Protein AF-A0A2L2WS70-F1 (afdb_monomer_lite)

pLDDT: mean 71.35, std 18.64, range [36.25, 96.12]

Structure (mmCIF, N/CA/C/O backbone):
data_AF-A0A2L2WS70-F1
#
_entry.id   AF-A0A2L2WS70-F1
#
loop_
_atom_site.group_PDB
_atom_site.id
_atom_site.type_symbol
_atom_site.label_atom_id
_atom_site.label_alt_id
_atom_site.label_comp_id
_atom_site.label_asym_id
_atom_site.label_entity_id
_atom_site.label_seq_id
_atom_site.pdbx_PDB_ins_code
_atom_site.Cartn_x
_atom_site.Cartn_y
_atom_site.Cartn_z
_atom_site.occupancy
_atom_site.B_iso_or_equiv
_atom_site.auth_seq_id
_atom_site.auth_comp_id
_atom_site.auth_asym_id
_atom_site.auth_atom_id
_atom_site.pdbx_PDB_model_num
ATOM 1 N N . MET A 1 1 ? -21.385 -1.164 3.401 1.00 51.28 1 MET A N 1
ATOM 2 C CA . MET A 1 1 ? -20.005 -1.013 3.893 1.00 51.28 1 MET A CA 1
ATOM 3 C C . MET A 1 1 ? -19.260 -0.166 2.878 1.00 51.28 1 MET A C 1
ATOM 5 O O . MET A 1 1 ? -18.471 -0.688 2.092 1.00 51.28 1 MET A O 1
ATOM 9 N N . ASP A 1 2 ? -19.573 1.128 2.851 1.00 60.44 2 ASP A N 1
ATOM 10 C CA . ASP A 1 2 ? -18.943 2.086 1.941 1.00 60.44 2 ASP A CA 1
ATOM 11 C C . ASP A 1 2 ? -17.721 2.707 2.625 1.00 60.44 2 ASP A C 1
ATOM 13 O O . ASP A 1 2 ? -17.787 3.770 3.245 1.00 60.44 2 ASP A O 1
ATOM 17 N N . TYR A 1 3 ? -16.587 2.007 2.527 1.00 66.00 3 TYR A N 1
ATOM 18 C CA . TYR A 1 3 ? -15.310 2.491 3.043 1.00 66.00 3 TYR A CA 1
ATOM 19 C C . TYR A 1 3 ? -14.659 3.464 2.059 1.00 66.00 3 TYR A C 1
ATOM 21 O O . TYR A 1 3 ? -14.323 3.098 0.932 1.00 66.00 3 TYR A O 1
ATOM 29 N N . SER A 1 4 ? -14.437 4.702 2.497 1.00 71.75 4 SER A N 1
ATOM 30 C CA . SER A 1 4 ? -13.791 5.755 1.705 1.00 71.75 4 SER A CA 1
ATOM 31 C C . SER A 1 4 ? -12.485 6.208 2.350 1.00 71.75 4 SER A C 1
ATOM 33 O O . SER A 1 4 ? -12.390 6.317 3.564 1.00 71.75 4 SER A O 1
ATOM 35 N N . TYR A 1 5 ? -11.451 6.491 1.559 1.00 78.06 5 TYR A N 1
ATOM 36 C CA . TYR A 1 5 ? -10.174 6.977 2.093 1.00 78.06 5 TYR A CA 1
ATOM 37 C C . TYR A 1 5 ? -10.250 8.470 2.450 1.00 78.06 5 TYR A C 1
ATOM 39 O O . TYR A 1 5 ? -10.722 9.275 1.646 1.00 78.06 5 TYR A O 1
ATOM 47 N N . ASN A 1 6 ? -9.736 8.850 3.623 1.00 81.81 6 ASN A N 1
ATOM 48 C CA . ASN A 1 6 ? -9.633 10.244 4.048 1.00 81.81 6 ASN A CA 1
ATOM 49 C C . ASN A 1 6 ? -8.301 10.865 3.584 1.00 81.81 6 ASN A C 1
ATOM 51 O O . ASN A 1 6 ? -7.236 10.641 4.163 1.00 81.81 6 ASN A O 1
ATOM 55 N N . TYR A 1 7 ? -8.368 11.712 2.559 1.00 80.12 7 TYR A N 1
ATOM 56 C CA . TYR A 1 7 ? -7.233 12.469 2.026 1.00 80.12 7 TYR A CA 1
ATOM 57 C C . TYR A 1 7 ? -6.793 13.632 2.929 1.00 80.12 7 TYR A C 1
ATOM 59 O O . TYR A 1 7 ? -5.653 14.084 2.819 1.00 80.12 7 TYR A O 1
ATOM 67 N N . GLY A 1 8 ? -7.665 14.106 3.823 1.00 78.75 8 GLY A N 1
ATOM 68 C CA . GLY A 1 8 ? -7.405 15.215 4.745 1.00 78.75 8 GLY A CA 1
ATOM 69 C C . GLY A 1 8 ? -6.712 14.803 6.046 1.00 78.75 8 GLY A C 1
ATOM 70 O O . GLY A 1 8 ? -6.093 15.648 6.695 1.00 78.75 8 GLY A O 1
ATOM 71 N N . PHE A 1 9 ? -6.733 13.510 6.389 1.00 83.00 9 PHE A N 1
ATOM 72 C CA . PHE A 1 9 ? -6.298 12.995 7.691 1.00 83.00 9 PHE A CA 1
ATOM 73 C C . PHE A 1 9 ? -4.903 13.476 8.116 1.00 83.00 9 PHE A C 1
ATOM 75 O O . PHE A 1 9 ? -4.723 13.985 9.218 1.00 83.00 9 PHE A O 1
ATOM 82 N N . LEU A 1 10 ? -3.899 13.374 7.236 1.00 84.19 10 LEU A N 1
ATOM 83 C CA . LEU A 1 10 ? -2.534 13.794 7.580 1.00 84.19 10 LEU A CA 1
ATOM 84 C C . LEU A 1 10 ? -2.429 15.294 7.875 1.00 84.19 10 LEU A C 1
ATOM 86 O O . LEU A 1 10 ? -1.605 15.697 8.695 1.00 84.19 10 LEU A O 1
ATOM 90 N N . ARG A 1 11 ? -3.233 16.122 7.200 1.00 84.38 11 ARG A N 1
ATOM 91 C CA . ARG A 1 11 ? -3.245 17.572 7.410 1.00 84.38 11 ARG A CA 1
ATOM 92 C C . ARG A 1 11 ? -3.895 17.906 8.750 1.00 84.38 11 ARG A C 1
ATOM 94 O O . ARG A 1 11 ? -3.288 18.613 9.547 1.00 84.38 11 ARG A O 1
ATOM 101 N N . GLU A 1 12 ? -5.061 17.328 9.020 1.00 83.00 12 GLU A N 1
ATOM 102 C CA . GLU A 1 12 ? -5.784 17.474 10.290 1.00 83.00 12 GLU A CA 1
ATOM 103 C C . GLU A 1 12 ? -4.937 16.985 11.478 1.00 83.00 12 GLU A C 1
ATOM 105 O O . GLU A 1 12 ? -4.842 17.639 12.522 1.00 83.00 12 GLU A O 1
ATOM 110 N N . PHE A 1 13 ? -4.240 15.859 11.308 1.00 83.69 13 PHE A N 1
ATOM 111 C CA . PHE A 1 13 ? -3.338 15.320 12.319 1.00 83.69 13 PHE A CA 1
ATOM 112 C C . PHE A 1 13 ? -2.139 16.245 12.580 1.00 83.69 13 PHE A C 1
ATOM 114 O O . PHE A 1 13 ? -1.773 16.490 13.731 1.00 83.69 13 PHE A O 1
ATOM 121 N N . MET A 1 14 ? -1.546 16.803 11.519 1.00 86.06 14 MET A N 1
ATOM 122 C CA . MET A 1 14 ? -0.441 17.758 11.626 1.00 86.06 14 MET A CA 1
ATOM 123 C C . MET A 1 14 ? -0.859 19.039 12.357 1.00 86.06 14 MET A C 1
ATOM 125 O O . MET A 1 14 ? -0.116 19.527 13.209 1.00 86.06 14 MET A O 1
ATOM 129 N N . GLU A 1 15 ? -2.038 19.576 12.037 1.00 83.06 15 GLU A N 1
ATOM 130 C CA . GLU A 1 15 ? -2.569 20.807 12.630 1.00 83.06 15 GLU A CA 1
ATOM 131 C C . GLU A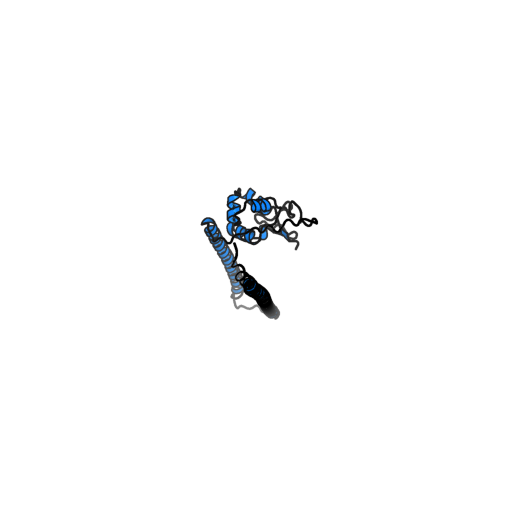 1 15 ? -2.945 20.618 14.105 1.00 83.06 15 GLU A C 1
ATOM 133 O O . GLU A 1 15 ? -2.570 21.439 14.945 1.00 83.06 15 GLU A O 1
ATOM 138 N N . SER A 1 16 ? -3.605 19.506 14.443 1.00 83.56 16 SER A N 1
ATOM 139 C CA . SER A 1 16 ? -3.996 19.188 15.825 1.00 83.56 16 SER A CA 1
ATOM 140 C C . SER A 1 16 ? -2.797 18.987 16.757 1.00 83.56 16 SER A C 1
ATOM 142 O O . SER A 1 16 ? -2.805 19.483 17.884 1.00 83.56 16 SER A O 1
ATOM 144 N N . HIS A 1 17 ? -1.737 18.328 16.280 1.00 81.56 17 HIS A N 1
ATOM 145 C CA . HIS A 1 17 ? -0.539 18.030 17.075 1.00 81.56 17 HIS A CA 1
ATOM 146 C C . HIS A 1 17 ? 0.593 19.056 16.888 1.00 81.56 17 HIS A C 1
ATOM 148 O O . HIS A 1 17 ? 1.666 18.894 17.469 1.00 81.56 17 HIS A O 1
ATOM 154 N N . LYS A 1 18 ? 0.366 20.123 16.103 1.00 84.44 18 LYS A N 1
ATOM 155 C CA . LYS A 1 18 ? 1.345 21.184 15.783 1.00 84.44 18 LYS A CA 1
ATOM 156 C C . LYS A 1 18 ? 2.691 20.636 15.283 1.00 84.44 18 LYS A C 1
ATOM 158 O O . LYS A 1 18 ? 3.752 21.165 15.618 1.00 84.44 18 LYS A O 1
ATOM 163 N N . LEU A 1 19 ? 2.643 19.567 14.490 1.00 84.94 19 LEU A N 1
ATOM 164 C CA . LEU A 1 19 ? 3.829 18.871 13.990 1.00 84.94 19 LEU A CA 1
ATOM 165 C C . LEU A 1 19 ? 4.484 19.637 12.842 1.00 84.94 19 LEU A C 1
ATOM 167 O O . LEU A 1 19 ? 3.808 20.270 12.026 1.00 84.94 19 LEU A O 1
ATOM 171 N N . GLN A 1 20 ? 5.810 19.545 12.733 1.00 86.62 20 GLN A N 1
ATOM 172 C CA . GLN A 1 20 ? 6.510 20.075 11.570 1.00 86.62 20 GLN A CA 1
ATOM 173 C C . GLN A 1 20 ? 6.518 19.050 10.434 1.00 86.62 20 GLN A C 1
ATOM 175 O O . GLN A 1 20 ? 6.528 17.837 10.645 1.00 86.62 20 GLN A O 1
ATOM 180 N N . LYS A 1 21 ? 6.617 19.533 9.189 1.00 85.44 21 LYS A N 1
ATOM 181 C CA . LYS A 1 21 ? 6.744 18.663 8.004 1.00 85.44 21 LYS A CA 1
ATOM 182 C C . LYS A 1 21 ? 7.928 17.691 8.105 1.00 85.44 21 LYS A C 1
ATOM 184 O O . LYS A 1 21 ? 7.866 16.598 7.553 1.00 85.44 21 LYS A O 1
ATOM 189 N N . ARG A 1 22 ? 8.995 18.079 8.812 1.00 83.19 22 ARG A N 1
ATOM 190 C CA . ARG A 1 22 ? 10.167 17.232 9.071 1.00 83.19 22 ARG A CA 1
ATOM 191 C C . ARG A 1 22 ? 9.815 16.001 9.913 1.00 83.19 22 ARG A C 1
ATOM 193 O O . ARG A 1 22 ? 10.268 14.912 9.577 1.00 83.19 22 ARG A O 1
ATOM 200 N N . ASP A 1 23 ? 9.000 16.172 10.949 1.00 84.00 23 ASP A N 1
ATOM 201 C CA . ASP A 1 23 ? 8.605 15.086 11.854 1.00 84.00 23 ASP A CA 1
ATOM 202 C C . ASP A 1 23 ? 7.716 14.076 11.115 1.00 84.00 23 ASP A C 1
ATOM 204 O O . ASP A 1 23 ? 7.887 12.866 11.235 1.00 84.00 23 ASP A O 1
ATOM 208 N N . LEU A 1 24 ? 6.843 14.579 10.237 1.00 84.75 24 LEU A N 1
ATOM 209 C CA . LEU A 1 24 ? 6.040 13.756 9.333 1.00 84.75 24 LEU A CA 1
ATOM 210 C C . LEU A 1 24 ? 6.884 12.962 8.332 1.00 84.75 24 LEU A C 1
ATOM 212 O O . LEU A 1 24 ? 6.584 11.795 8.092 1.00 84.75 24 LEU A O 1
ATOM 216 N N . LEU A 1 25 ? 7.936 13.550 7.752 1.00 85.25 25 LEU A N 1
ATOM 217 C CA . LEU A 1 25 ? 8.852 12.807 6.875 1.00 85.25 25 LEU A CA 1
ATOM 218 C C . LEU A 1 25 ? 9.527 11.653 7.613 1.00 85.25 25 LEU A C 1
ATOM 220 O O . LEU A 1 25 ? 9.662 10.565 7.050 1.00 85.25 25 LEU A O 1
ATOM 224 N N . GLU A 1 26 ? 9.925 11.889 8.864 1.00 83.94 26 GLU A N 1
ATOM 225 C CA . GLU A 1 26 ? 10.515 10.862 9.715 1.00 83.94 26 GLU A CA 1
ATOM 226 C C . GLU A 1 26 ? 9.504 9.745 10.011 1.00 83.94 26 GLU A C 1
ATOM 228 O O . GLU A 1 26 ? 9.802 8.576 9.759 1.00 83.94 26 GLU A O 1
ATOM 233 N N . ALA A 1 27 ? 8.289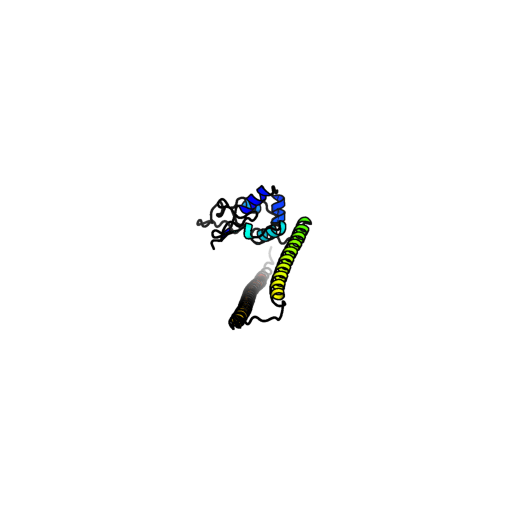 10.097 10.439 1.00 83.00 27 ALA A N 1
ATOM 234 C CA . ALA A 1 27 ? 7.234 9.139 10.769 1.00 83.00 27 ALA A CA 1
ATOM 235 C C . ALA A 1 27 ? 6.759 8.315 9.556 1.00 83.00 27 ALA A C 1
ATOM 237 O O . ALA A 1 27 ? 6.577 7.102 9.650 1.00 83.00 27 ALA A O 1
ATOM 238 N N . LEU A 1 28 ? 6.606 8.951 8.389 1.00 83.31 28 LEU A N 1
ATOM 239 C CA . LEU A 1 28 ? 6.205 8.298 7.134 1.00 83.31 28 LEU A CA 1
ATOM 240 C C . LEU A 1 28 ? 7.369 7.546 6.464 1.00 83.31 28 LEU A C 1
ATOM 242 O O . LEU A 1 28 ? 7.165 6.789 5.511 1.00 83.31 28 LEU A O 1
ATOM 246 N N . GLY A 1 29 ? 8.605 7.754 6.929 1.00 78.44 29 GLY A N 1
ATOM 247 C CA . GLY A 1 29 ? 9.811 7.164 6.352 1.00 78.44 29 GLY A CA 1
ATOM 248 C C . GLY A 1 29 ? 10.075 7.607 4.911 1.00 78.44 29 GLY A C 1
ATOM 249 O O . G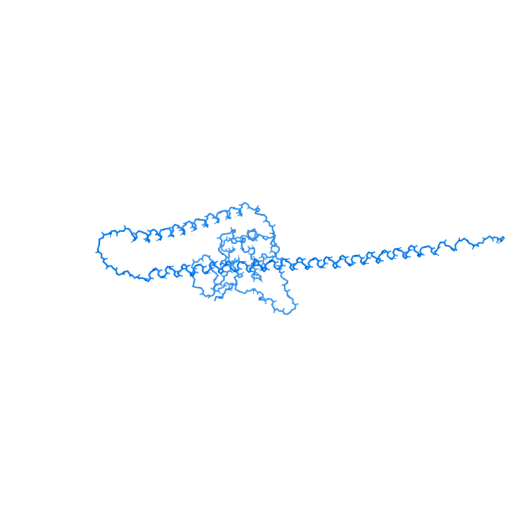LY A 1 29 ? 10.572 6.814 4.107 1.00 78.44 29 GLY A O 1
ATOM 250 N N . CYS A 1 30 ? 9.720 8.849 4.581 1.00 78.19 30 CYS A N 1
ATOM 251 C CA . CYS A 1 30 ? 9.894 9.441 3.258 1.00 78.19 30 CYS A CA 1
ATOM 252 C C . CYS A 1 30 ? 11.024 10.469 3.273 1.00 78.19 30 CYS A C 1
ATOM 254 O O . CYS A 1 30 ? 11.168 11.232 4.220 1.00 78.19 30 CYS A O 1
ATOM 256 N N . SER A 1 31 ? 11.827 10.514 2.209 1.00 74.12 31 SER A N 1
ATOM 257 C CA . SER A 1 31 ? 12.876 11.532 2.050 1.00 74.12 31 SER A CA 1
ATOM 258 C C . SER A 1 31 ? 12.404 12.783 1.314 1.00 74.12 31 SER A C 1
ATOM 260 O O . SER A 1 31 ? 13.058 13.821 1.395 1.00 74.12 31 SER A O 1
ATOM 262 N N . ASP A 1 32 ? 11.278 12.695 0.604 1.00 81.31 32 ASP A N 1
ATOM 263 C CA . ASP A 1 32 ? 10.935 13.660 -0.433 1.00 81.31 32 ASP A CA 1
ATOM 264 C C . ASP A 1 32 ? 9.762 14.546 -0.000 1.00 81.31 32 ASP A C 1
ATOM 266 O O . ASP A 1 32 ? 8.612 14.104 0.087 1.00 81.31 32 ASP A O 1
ATOM 270 N N . TYR A 1 33 ? 10.031 15.843 0.181 1.00 84.25 33 TYR A N 1
ATOM 271 C CA . TYR A 1 33 ? 8.999 16.847 0.477 1.00 84.25 33 TYR A CA 1
ATOM 272 C C . TYR A 1 33 ? 7.943 16.963 -0.628 1.00 84.25 33 TYR A C 1
ATOM 274 O O . TYR A 1 33 ? 6.805 17.340 -0.359 1.00 84.25 33 TYR A O 1
ATOM 282 N N . VAL A 1 34 ? 8.298 16.634 -1.874 1.00 82.44 34 VAL A N 1
ATOM 283 C CA . VAL A 1 34 ? 7.371 16.660 -3.015 1.00 82.44 34 VAL A CA 1
ATOM 284 C C . VAL A 1 34 ? 6.224 15.675 -2.801 1.00 82.44 34 VAL A C 1
ATOM 286 O O . VAL A 1 34 ? 5.063 16.022 -3.010 1.00 82.44 34 VAL A O 1
ATOM 289 N N . SER A 1 35 ? 6.543 14.461 -2.362 1.00 81.19 35 SER A N 1
ATOM 290 C CA . SER A 1 35 ? 5.562 13.408 -2.103 1.00 81.19 35 SER A CA 1
ATOM 291 C C . SER A 1 35 ? 4.726 13.729 -0.871 1.00 81.19 35 SER A C 1
ATOM 293 O O . SER A 1 35 ? 3.503 13.638 -0.930 1.00 81.19 35 SER A O 1
ATOM 295 N N . LEU A 1 36 ? 5.367 14.227 0.193 1.00 84.56 36 LEU A N 1
ATOM 296 C CA . LEU A 1 36 ? 4.661 14.687 1.387 1.00 84.56 36 LEU A CA 1
ATOM 297 C C . LEU A 1 36 ? 3.651 15.794 1.063 1.00 84.56 36 LEU A C 1
ATOM 299 O O . LEU A 1 36 ? 2.511 15.724 1.502 1.00 84.56 36 LEU A O 1
ATOM 303 N N . ASN A 1 37 ? 4.040 16.800 0.274 1.00 86.19 37 ASN A N 1
ATOM 304 C CA . ASN A 1 37 ? 3.130 17.881 -0.100 1.00 86.19 37 ASN A CA 1
ATOM 305 C C . ASN A 1 37 ? 1.952 17.360 -0.940 1.00 86.19 37 ASN A C 1
ATOM 307 O O . ASN A 1 37 ? 0.838 17.819 -0.745 1.00 86.19 37 ASN A O 1
ATOM 311 N N . LYS A 1 38 ? 2.149 16.366 -1.819 1.00 83.94 38 LYS A N 1
ATOM 312 C CA . LYS A 1 38 ? 1.037 15.748 -2.570 1.00 83.94 38 LYS A CA 1
ATOM 313 C C . LYS A 1 38 ? 0.033 15.039 -1.657 1.00 83.94 38 LYS A C 1
ATOM 315 O O . LYS A 1 38 ? -1.162 15.089 -1.941 1.00 83.94 38 LYS A O 1
ATOM 320 N N . TRP A 1 39 ? 0.512 14.393 -0.595 1.00 86.50 39 TRP A N 1
ATOM 321 C CA . TRP A 1 39 ? -0.343 13.753 0.404 1.00 86.50 39 TRP A CA 1
ATOM 322 C C . TRP A 1 39 ? -1.058 14.778 1.278 1.00 86.50 39 TRP A C 1
ATOM 324 O O . TRP A 1 39 ? -2.269 14.696 1.431 1.00 86.50 39 TRP A O 1
ATOM 334 N N . LEU A 1 40 ? -0.337 15.787 1.778 1.00 85.06 40 LEU A N 1
ATOM 335 C CA . LEU A 1 40 ? -0.918 16.873 2.570 1.00 85.06 40 LEU A CA 1
ATOM 336 C C . LEU A 1 40 ? -1.950 17.673 1.776 1.00 85.06 40 LEU A C 1
ATOM 338 O O . LEU A 1 40 ? -2.963 18.060 2.343 1.00 85.06 40 LEU A O 1
ATOM 342 N N . ASP A 1 41 ? -1.724 17.896 0.480 1.00 83.06 41 ASP A N 1
ATOM 343 C CA . ASP A 1 41 ? -2.655 18.567 -0.434 1.00 83.06 41 ASP A CA 1
ATOM 344 C C . ASP A 1 41 ? -3.878 17.700 -0.790 1.00 83.06 41 ASP A C 1
ATOM 346 O O . ASP A 1 41 ? -4.745 18.167 -1.529 1.00 83.06 41 ASP A O 1
ATOM 350 N N . GLY A 1 42 ? -3.937 16.441 -0.338 1.00 78.00 42 GLY A N 1
ATOM 351 C CA . GLY A 1 42 ? -5.015 15.507 -0.660 1.00 78.00 42 GLY A CA 1
ATOM 352 C C . GLY A 1 42 ? -5.084 15.132 -2.144 1.00 78.00 42 GLY A C 1
ATOM 353 O O . GLY A 1 42 ? -6.136 14.763 -2.653 1.00 78.00 42 GLY A O 1
ATOM 354 N N . LYS A 1 43 ? -3.977 15.259 -2.890 1.00 77.88 43 LYS A N 1
ATOM 355 C CA . LYS A 1 43 ? -3.942 14.976 -4.340 1.00 77.88 43 LYS A CA 1
ATOM 356 C C . LYS A 1 43 ? -3.811 13.488 -4.649 1.00 77.88 43 LYS A C 1
ATOM 358 O O . LYS A 1 43 ? -4.233 13.044 -5.711 1.00 77.88 43 LYS A O 1
ATOM 363 N N . VAL A 1 44 ? -3.151 12.741 -3.767 1.00 78.81 44 VAL A N 1
ATOM 364 C CA . VAL A 1 44 ? -2.804 11.322 -3.942 1.00 78.81 44 VAL A CA 1
ATOM 365 C C . VAL A 1 44 ? -2.960 10.633 -2.584 1.00 78.81 44 VAL A C 1
ATOM 367 O O . VAL A 1 44 ? -2.601 11.251 -1.579 1.00 78.81 44 VAL A O 1
ATOM 370 N N . PRO A 1 45 ? -3.467 9.387 -2.519 1.00 80.81 45 PRO A N 1
ATOM 371 C CA . PRO A 1 45 ? -3.517 8.659 -1.257 1.00 80.81 45 PRO A CA 1
ATOM 372 C C . PRO A 1 45 ? -2.103 8.343 -0.753 1.00 80.81 45 PRO A C 1
ATOM 374 O O . PRO A 1 45 ? -1.146 8.238 -1.530 1.00 80.81 45 PRO A O 1
ATOM 377 N N . VAL A 1 46 ? -1.965 8.190 0.561 1.00 83.94 46 VAL A N 1
ATOM 378 C CA . VAL A 1 46 ? -0.695 7.796 1.175 1.00 83.94 46 VAL A CA 1
ATOM 379 C C . VAL A 1 46 ? -0.409 6.340 0.819 1.00 83.94 46 VAL A C 1
ATOM 381 O O . VAL A 1 46 ? -1.303 5.497 0.806 1.00 83.94 46 VAL A O 1
ATOM 384 N N . HIS A 1 47 ? 0.851 6.026 0.522 1.00 83.00 47 HIS A N 1
ATOM 385 C CA . HIS A 1 47 ? 1.246 4.644 0.261 1.00 83.00 47 HIS A CA 1
ATOM 386 C C . HIS A 1 47 ? 1.034 3.780 1.515 1.00 83.00 47 HIS A C 1
ATOM 388 O O . HIS A 1 47 ? 1.450 4.181 2.602 1.00 83.00 47 HIS A O 1
ATOM 394 N N . VAL A 1 48 ? 0.475 2.572 1.375 1.00 82.88 48 VAL A N 1
ATOM 395 C CA . VAL A 1 48 ? 0.128 1.688 2.513 1.00 82.88 48 VAL A CA 1
ATOM 396 C C . VAL A 1 48 ? 1.317 1.462 3.455 1.00 82.88 48 VAL A C 1
ATOM 398 O O . VAL A 1 48 ? 1.173 1.531 4.670 1.00 82.88 48 VAL A O 1
ATOM 401 N N . THR A 1 49 ? 2.529 1.281 2.920 1.00 80.56 49 THR A N 1
ATOM 402 C CA . THR A 1 49 ? 3.744 1.145 3.747 1.00 80.56 49 THR A CA 1
ATOM 403 C C . THR A 1 49 ? 4.059 2.398 4.566 1.00 80.56 49 THR A C 1
ATOM 405 O O . THR A 1 49 ? 4.514 2.282 5.700 1.00 80.56 49 THR A O 1
ATOM 408 N N . ALA A 1 50 ? 3.849 3.593 4.008 1.00 82.75 50 ALA A N 1
ATOM 409 C CA . ALA A 1 50 ? 4.074 4.847 4.726 1.00 82.75 50 ALA A CA 1
ATOM 410 C C . ALA A 1 50 ? 2.996 5.056 5.799 1.00 82.75 50 ALA A C 1
ATOM 412 O O . ALA A 1 50 ? 3.316 5.446 6.917 1.00 82.75 50 ALA A O 1
ATOM 413 N N . MET A 1 51 ? 1.749 4.703 5.482 1.00 86.19 51 MET A N 1
ATOM 414 C CA . MET A 1 51 ? 0.618 4.719 6.409 1.00 86.19 51 MET A CA 1
ATOM 415 C C . MET A 1 51 ? 0.866 3.807 7.618 1.00 86.19 51 MET A C 1
ATOM 417 O O . MET A 1 51 ? 0.836 4.279 8.747 1.00 86.19 51 MET A O 1
ATOM 421 N N . LEU A 1 52 ? 1.244 2.542 7.397 1.00 84.25 52 LEU A N 1
ATOM 422 C CA . LEU A 1 52 ? 1.585 1.603 8.474 1.00 84.25 52 LEU A CA 1
ATOM 423 C C . LEU A 1 52 ? 2.736 2.108 9.355 1.00 84.25 52 LEU A C 1
ATOM 425 O O . LEU A 1 52 ? 2.684 1.994 10.576 1.00 84.25 52 LEU A O 1
ATOM 429 N N . ARG A 1 53 ? 3.779 2.694 8.753 1.00 83.38 53 ARG A N 1
ATOM 430 C CA . ARG A 1 53 ? 4.898 3.281 9.511 1.00 83.38 53 ARG A CA 1
ATOM 431 C C . ARG A 1 53 ? 4.449 4.446 10.381 1.00 83.38 53 ARG A C 1
ATOM 433 O O . ARG A 1 53 ? 4.847 4.515 11.537 1.00 83.38 53 ARG A O 1
ATOM 440 N N . PHE A 1 54 ? 3.617 5.321 9.833 1.00 86.25 54 PHE A N 1
ATOM 441 C CA . PHE A 1 54 ? 3.067 6.458 10.553 1.00 86.25 54 PHE A CA 1
ATOM 442 C C . PHE A 1 54 ? 2.183 6.013 11.725 1.00 86.25 54 PHE A C 1
ATOM 444 O O . PHE A 1 54 ? 2.367 6.498 12.841 1.00 86.25 54 PHE A O 1
ATOM 451 N N . CYS A 1 55 ? 1.299 5.037 11.495 1.00 85.06 55 CYS A N 1
ATOM 452 C CA . CYS A 1 55 ? 0.479 4.418 12.536 1.00 85.06 55 CYS A CA 1
ATOM 453 C C . CYS A 1 55 ? 1.347 3.843 13.660 1.00 85.06 55 CYS A C 1
ATOM 455 O O . CYS A 1 55 ? 1.088 4.118 14.826 1.00 85.06 55 CYS A O 1
ATOM 457 N N . ASN A 1 56 ? 2.426 3.134 13.320 1.00 83.75 56 ASN A N 1
ATOM 458 C CA . ASN A 1 56 ? 3.360 2.588 14.307 1.00 83.75 56 ASN A CA 1
ATOM 459 C C . ASN A 1 56 ? 4.181 3.671 15.028 1.00 83.75 56 ASN A C 1
ATOM 461 O O . ASN A 1 56 ? 4.557 3.487 16.179 1.00 83.75 56 ASN A O 1
ATOM 465 N N . TYR A 1 57 ? 4.493 4.791 14.369 1.00 83.38 57 TYR A N 1
ATOM 466 C CA . TYR A 1 57 ? 5.287 5.870 14.965 1.00 83.38 57 TYR A CA 1
ATOM 467 C C . TYR A 1 57 ? 4.492 6.653 16.014 1.00 83.38 57 TYR A C 1
ATOM 469 O O . TYR A 1 57 ? 5.024 6.995 17.065 1.00 83.38 57 TYR A O 1
ATOM 477 N N . TYR A 1 58 ? 3.219 6.935 15.738 1.00 81.31 58 TYR A N 1
ATOM 478 C CA . TYR A 1 58 ? 2.355 7.691 16.649 1.00 81.31 58 TYR A CA 1
ATOM 479 C C . TYR A 1 58 ? 1.387 6.809 17.450 1.00 81.31 58 TYR A C 1
ATOM 481 O O . TYR A 1 58 ? 0.619 7.330 18.255 1.00 81.31 58 TYR A O 1
ATOM 489 N N . ASN A 1 59 ? 1.442 5.485 17.270 1.00 77.25 59 ASN A N 1
ATOM 490 C CA . ASN A 1 59 ? 0.543 4.505 17.886 1.00 77.25 59 ASN A CA 1
ATOM 491 C C . ASN A 1 59 ? -0.943 4.803 17.619 1.00 77.25 59 ASN A C 1
ATOM 493 O O . ASN A 1 59 ? -1.768 4.813 18.532 1.00 77.25 59 ASN A O 1
ATOM 497 N N . ILE A 1 60 ? -1.270 5.067 16.353 1.00 79.12 60 ILE A N 1
ATOM 498 C CA . ILE A 1 60 ? -2.624 5.401 15.890 1.00 79.12 60 ILE A CA 1
ATOM 499 C C . ILE A 1 60 ? -3.212 4.187 15.160 1.00 79.12 60 ILE A C 1
ATOM 501 O O . ILE A 1 60 ? -2.500 3.561 14.371 1.00 79.12 60 ILE A O 1
ATOM 505 N N . PRO A 1 61 ? -4.495 3.845 15.370 1.00 78.00 61 PRO A N 1
ATOM 506 C CA . PRO A 1 61 ? -5.160 2.816 14.578 1.00 78.00 61 PRO A CA 1
ATOM 507 C C . PRO A 1 61 ? -5.256 3.217 13.098 1.00 78.00 61 PRO A C 1
ATOM 509 O O . PRO A 1 61 ? -5.512 4.373 12.764 1.00 78.00 61 PRO A O 1
ATOM 512 N N . MET A 1 62 ? -5.108 2.236 12.202 1.00 77.69 62 MET A N 1
ATOM 513 C CA . MET A 1 62 ? -5.242 2.436 10.748 1.00 77.69 62 MET A CA 1
ATOM 514 C C . MET A 1 62 ? -6.611 2.996 10.348 1.00 77.69 62 MET A C 1
ATOM 516 O O . MET A 1 62 ? -6.714 3.683 9.335 1.00 77.69 62 MET A O 1
ATOM 520 N N . ASP A 1 63 ? -7.626 2.756 11.174 1.00 73.06 63 ASP A N 1
ATOM 521 C CA . ASP A 1 63 ? -8.995 3.229 10.997 1.00 73.06 63 ASP A CA 1
ATOM 522 C C . ASP A 1 63 ? -9.080 4.753 10.809 1.00 73.06 63 ASP A C 1
ATOM 524 O O . ASP A 1 63 ? -9.968 5.220 10.113 1.00 73.06 63 ASP A O 1
ATOM 528 N N . GLY A 1 64 ? -8.134 5.545 11.337 1.00 69.31 64 GLY A N 1
ATOM 529 C CA . GLY A 1 64 ? -8.130 7.005 11.142 1.00 69.31 64 GLY A CA 1
ATOM 530 C C . GLY A 1 64 ? -8.006 7.445 9.673 1.00 69.31 64 GLY A C 1
ATOM 531 O O . GLY A 1 64 ? -8.460 8.527 9.300 1.00 69.31 64 GLY A O 1
ATOM 532 N N . PHE A 1 65 ? -7.441 6.595 8.809 1.00 75.69 65 PHE A N 1
ATOM 533 C CA . PHE A 1 65 ? -7.302 6.868 7.375 1.00 75.69 65 PHE A CA 1
ATOM 534 C C . PHE A 1 65 ? -8.549 6.510 6.558 1.00 75.69 65 PHE A C 1
ATOM 536 O O . PHE A 1 65 ? -8.627 6.882 5.384 1.00 75.69 65 PHE A O 1
ATOM 543 N N . PHE A 1 66 ? -9.513 5.799 7.145 1.00 78.81 66 PHE A N 1
ATOM 544 C CA . PHE A 1 66 ? -10.684 5.287 6.444 1.00 78.81 66 PHE A CA 1
ATOM 545 C C . PHE A 1 66 ? -11.972 5.801 7.091 1.00 78.81 66 PHE A C 1
ATOM 547 O O . PHE A 1 66 ? -12.156 5.768 8.301 1.00 78.81 66 PHE A O 1
ATOM 554 N N . TYR A 1 67 ? -12.880 6.287 6.257 1.00 66.38 67 TYR A N 1
ATOM 555 C CA . TYR A 1 67 ? -14.233 6.664 6.622 1.00 66.38 67 TYR A CA 1
ATOM 556 C C . TYR A 1 67 ? -15.170 5.492 6.362 1.00 66.38 67 TYR A C 1
ATOM 558 O O . TYR A 1 67 ? -15.186 4.958 5.254 1.00 66.38 67 TYR A O 1
ATOM 566 N N . ASP A 1 68 ? -15.945 5.118 7.374 1.00 63.91 68 ASP A N 1
ATOM 567 C CA . ASP A 1 68 ? -17.047 4.169 7.252 1.00 63.91 68 ASP A CA 1
ATOM 568 C C . ASP A 1 68 ? -18.363 4.953 7.221 1.00 63.91 68 ASP A C 1
ATOM 570 O O . ASP A 1 68 ? -18.795 5.486 8.248 1.00 63.91 68 ASP A O 1
ATOM 574 N N . GLY A 1 69 ? -18.976 5.047 6.037 1.00 54.06 69 GLY A N 1
ATOM 575 C CA . GLY A 1 69 ? -20.230 5.778 5.836 1.00 54.06 69 GLY A CA 1
ATOM 576 C C . GLY A 1 69 ? -21.440 5.184 6.557 1.00 54.06 69 GLY A C 1
ATOM 577 O O . GLY A 1 69 ? -22.432 5.888 6.736 1.00 54.06 69 GLY A O 1
ATOM 578 N N . ASP A 1 70 ? -21.350 3.930 7.014 1.00 51.94 70 ASP A N 1
ATOM 579 C CA . ASP A 1 70 ? -22.459 3.200 7.637 1.00 51.94 70 ASP A CA 1
ATOM 580 C C . ASP A 1 70 ? -22.365 3.153 9.176 1.00 51.94 70 ASP A C 1
ATOM 582 O O . ASP A 1 70 ? -23.286 2.671 9.844 1.00 51.94 70 ASP A O 1
ATOM 586 N N . SER A 1 71 ? -21.266 3.638 9.770 1.00 50.06 71 SER A N 1
ATOM 587 C CA . SER A 1 71 ? -21.006 3.481 11.208 1.00 50.06 71 SER A CA 1
ATOM 588 C C . SER A 1 71 ? -21.473 4.672 12.063 1.00 50.06 71 SER A C 1
ATOM 590 O O . SER A 1 71 ? -21.253 5.842 11.751 1.00 50.06 71 SER A O 1
ATOM 592 N N . ILE A 1 72 ? -22.121 4.360 13.191 1.00 44.09 72 ILE A N 1
ATOM 593 C CA . ILE A 1 72 ? -22.509 5.306 14.252 1.00 44.09 72 ILE A CA 1
ATOM 594 C C . ILE A 1 72 ? -21.231 5.936 14.841 1.00 44.09 72 ILE A C 1
ATOM 596 O O . ILE A 1 72 ? -20.272 5.197 15.079 1.00 44.09 72 ILE A O 1
ATOM 600 N N . PRO A 1 73 ? -21.198 7.255 15.135 1.00 43.25 73 PRO A N 1
ATOM 601 C CA . PRO A 1 73 ? -20.005 7.949 15.621 1.00 43.25 73 PRO A CA 1
ATOM 602 C C . PRO A 1 73 ? -19.539 7.392 16.974 1.00 43.25 73 PRO A C 1
ATOM 604 O O . PRO A 1 73 ? -19.971 7.818 18.044 1.00 43.25 73 PRO A O 1
ATOM 607 N N . CYS A 1 74 ? -18.632 6.420 16.933 1.00 37.09 74 CYS A N 1
ATOM 608 C CA . CYS A 1 74 ? -17.862 5.990 18.087 1.00 37.09 74 CYS A CA 1
ATOM 609 C C . CYS A 1 74 ? -16.834 7.087 18.385 1.00 37.09 74 CYS A C 1
ATOM 611 O O . CYS A 1 74 ? -15.995 7.408 17.544 1.00 37.09 74 CYS A O 1
ATOM 613 N N . ILE A 1 75 ? -16.915 7.676 19.579 1.00 39.62 75 ILE A N 1
ATOM 614 C CA . ILE A 1 75 ? -15.987 8.697 20.072 1.00 39.62 75 ILE A CA 1
ATOM 615 C C . ILE A 1 75 ? -14.595 8.059 20.194 1.00 39.62 75 ILE A C 1
ATOM 617 O O . ILE A 1 75 ? -14.251 7.449 21.204 1.00 39.62 75 ILE A O 1
ATOM 621 N N . ARG A 1 76 ? -13.796 8.184 19.135 1.00 40.62 76 ARG A N 1
ATOM 622 C CA . ARG A 1 76 ? -12.355 7.922 19.108 1.00 40.62 76 ARG A CA 1
ATOM 623 C C . ARG A 1 76 ? -11.655 9.189 18.619 1.00 40.62 76 ARG A C 1
ATOM 625 O O . ARG A 1 76 ? -12.220 9.908 17.792 1.00 40.62 76 ARG A O 1
ATOM 632 N N . PRO A 1 77 ? -10.449 9.502 19.117 1.00 39.94 77 PRO A N 1
ATOM 633 C CA . PRO A 1 77 ? -9.720 10.660 18.635 1.00 39.94 77 PRO A CA 1
ATOM 634 C C . PRO A 1 77 ? -9.414 10.439 17.148 1.00 39.94 77 PRO A C 1
ATOM 636 O O . PRO A 1 77 ? -8.736 9.475 16.806 1.00 39.94 77 PRO A O 1
ATOM 639 N N . SER A 1 78 ? -9.926 11.326 16.289 1.00 46.91 78 SER A N 1
ATOM 640 C CA . SER A 1 78 ? -9.749 11.378 14.823 1.00 46.91 78 SER A CA 1
ATOM 641 C C . SER A 1 78 ? -10.563 10.403 13.954 1.00 46.91 78 SER A C 1
ATOM 643 O O . SER A 1 78 ? -10.036 9.844 12.995 1.00 46.91 78 SER A O 1
ATOM 645 N N . LEU A 1 79 ? -11.864 10.229 14.221 1.00 50.56 79 LEU A N 1
ATOM 646 C CA . LEU A 1 79 ? -12.747 9.703 13.173 1.00 50.56 79 LEU A CA 1
ATOM 647 C C . LEU A 1 79 ? -12.920 10.774 12.069 1.00 50.56 79 LEU A C 1
ATOM 649 O O . LEU A 1 79 ? -13.181 11.933 12.411 1.00 50.56 79 LEU A O 1
ATOM 653 N N . PRO A 1 80 ? -12.780 10.432 10.775 1.00 51.09 80 PRO A N 1
ATOM 654 C CA . PRO A 1 80 ? -13.110 11.339 9.677 1.00 51.09 80 PRO A CA 1
ATOM 655 C C . PRO A 1 80 ? -14.517 11.931 9.851 1.00 51.09 80 PRO A C 1
ATOM 657 O O . PRO A 1 80 ? -15.488 11.211 10.080 1.00 51.09 80 PRO A O 1
ATOM 660 N N . THR A 1 81 ? -14.615 13.258 9.785 1.00 56.72 81 THR A N 1
ATOM 661 C CA . THR A 1 81 ? -15.874 14.011 9.916 1.00 56.72 81 THR A CA 1
ATOM 662 C C . THR A 1 81 ? -16.553 14.109 8.543 1.00 56.72 81 THR A C 1
ATOM 664 O O . THR A 1 81 ? -15.916 13.859 7.525 1.00 56.72 81 THR A O 1
ATOM 667 N N . ALA A 1 82 ? -17.831 14.495 8.469 1.00 53.38 82 ALA A N 1
ATOM 668 C CA . ALA A 1 82 ? -18.527 14.723 7.190 1.00 53.38 82 ALA A CA 1
ATOM 669 C C . ALA A 1 82 ? -17.819 15.747 6.267 1.00 53.38 82 ALA A C 1
ATOM 671 O O . ALA A 1 82 ? -18.028 15.727 5.057 1.00 53.38 82 ALA A O 1
ATOM 672 N N . ASP A 1 83 ? -16.956 16.596 6.836 1.00 54.94 83 ASP A N 1
ATOM 673 C CA . ASP A 1 83 ? -16.121 17.573 6.124 1.00 54.94 83 ASP A CA 1
ATOM 674 C C . ASP A 1 83 ? -14.753 17.016 5.681 1.00 54.94 83 ASP A C 1
ATOM 676 O O . ASP A 1 83 ? -13.980 17.709 5.014 1.00 54.94 83 ASP A O 1
ATOM 680 N N . SER A 1 84 ? -14.418 15.777 6.056 1.00 60.00 84 SER A N 1
ATOM 681 C CA . SER A 1 84 ? -13.149 15.155 5.689 1.00 60.00 84 SER A CA 1
ATOM 682 C C . SER A 1 84 ? -13.091 14.907 4.186 1.00 60.00 84 SER A C 1
ATOM 684 O O . SER A 1 84 ? -14.052 14.483 3.543 1.00 60.00 84 SER A O 1
ATOM 686 N N . GLN A 1 85 ? -11.925 15.173 3.604 1.00 64.38 85 GLN A N 1
ATOM 687 C CA . GLN A 1 85 ? -11.730 15.082 2.167 1.00 64.38 85 GLN A CA 1
ATOM 688 C C . GLN A 1 85 ? -11.774 13.612 1.713 1.00 64.38 85 GLN A C 1
ATOM 690 O O . GLN A 1 85 ? -10.773 12.907 1.799 1.00 64.38 85 GLN A O 1
ATOM 695 N N . THR A 1 86 ? -12.915 13.148 1.202 1.00 62.72 86 THR A N 1
ATOM 696 C CA . THR A 1 86 ? -13.113 11.771 0.695 1.00 62.72 86 THR A CA 1
ATOM 697 C C . THR A 1 86 ? -12.760 11.604 -0.786 1.00 62.72 86 THR A C 1
ATOM 699 O O . THR A 1 86 ? -12.679 10.485 -1.290 1.00 62.72 86 THR A O 1
ATOM 702 N N . LEU A 1 87 ? -12.500 12.713 -1.489 1.00 65.25 87 LEU A N 1
ATOM 703 C CA . LEU A 1 87 ? -12.115 12.743 -2.900 1.00 65.25 87 LEU A CA 1
ATOM 704 C C . LEU A 1 87 ? -10.765 13.447 -3.097 1.00 65.25 87 LEU A C 1
ATOM 706 O O . LEU A 1 87 ? -10.515 14.475 -2.459 1.00 65.25 87 LEU A O 1
ATOM 710 N N . PRO A 1 88 ? -9.911 12.979 -4.027 1.00 68.62 88 PRO A N 1
ATOM 711 C CA . PRO A 1 88 ? -8.692 13.696 -4.366 1.00 68.62 88 PRO A CA 1
ATOM 712 C C . PRO A 1 88 ? -8.997 15.115 -4.855 1.00 68.62 88 PRO A C 1
ATOM 714 O O . PRO A 1 88 ? -9.950 15.316 -5.608 1.00 68.62 88 PRO A O 1
ATOM 717 N N . THR A 1 89 ? -8.145 16.085 -4.518 1.00 62.38 89 THR A N 1
ATOM 718 C CA . THR A 1 89 ? -8.335 17.505 -4.893 1.00 62.38 89 THR A CA 1
ATOM 719 C C . THR A 1 89 ? -8.490 17.720 -6.408 1.00 62.38 89 THR A C 1
ATOM 721 O O . THR A 1 89 ? -9.231 18.597 -6.835 1.00 62.38 89 THR A O 1
ATOM 724 N N . ASP A 1 90 ? -7.833 16.890 -7.226 1.00 60.22 90 ASP A N 1
ATOM 725 C CA . ASP A 1 90 ? -7.887 16.952 -8.697 1.00 60.22 90 ASP A CA 1
ATOM 726 C C . ASP A 1 90 ? -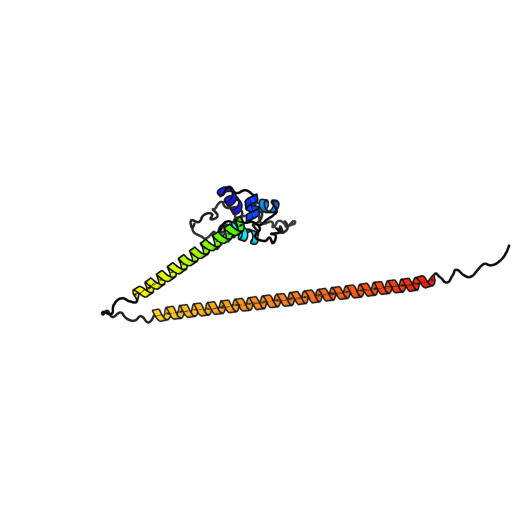8.861 15.914 -9.316 1.00 60.22 90 ASP A C 1
ATOM 728 O O . ASP A 1 90 ? -8.892 15.742 -10.538 1.00 60.22 90 ASP A O 1
ATOM 732 N N . GLY A 1 91 ? -9.644 15.205 -8.491 1.00 59.81 91 GLY A N 1
ATOM 733 C CA . GLY A 1 91 ? -10.470 14.059 -8.886 1.00 59.81 91 GLY A CA 1
ATOM 734 C C . GLY A 1 91 ? -9.665 12.782 -9.175 1.00 59.81 91 GLY A C 1
ATOM 735 O O . GLY A 1 91 ? -8.432 12.785 -9.222 1.00 59.81 91 GLY A O 1
ATOM 736 N N . TYR A 1 92 ? -10.357 11.656 -9.382 1.00 54.00 92 TYR A N 1
ATOM 737 C CA . TYR A 1 92 ? -9.725 10.444 -9.912 1.00 54.00 92 TYR A CA 1
ATOM 738 C C . TYR A 1 92 ? -9.316 10.743 -11.353 1.00 54.00 92 TYR A C 1
ATOM 740 O O . TYR A 1 92 ? -10.180 10.968 -12.195 1.00 54.00 92 TYR A O 1
ATOM 748 N N . GLY A 1 93 ? -8.013 10.832 -11.622 1.00 47.06 93 GLY A N 1
ATOM 749 C CA . GLY A 1 93 ? -7.427 11.294 -12.887 1.00 47.06 93 GLY A CA 1
ATOM 750 C C . GLY A 1 93 ? -7.691 10.412 -14.116 1.00 47.06 93 GLY A C 1
ATOM 751 O O . GLY A 1 93 ? -6.752 10.063 -14.823 1.00 47.06 93 GLY A O 1
ATOM 752 N N . ILE A 1 94 ? -8.952 10.090 -14.402 1.00 44.94 94 ILE A N 1
ATOM 753 C CA . ILE A 1 94 ? -9.448 9.454 -15.622 1.00 44.94 94 ILE A CA 1
ATOM 754 C C . ILE A 1 94 ? -9.883 10.571 -16.581 1.00 44.94 94 ILE A C 1
ATOM 756 O O . ILE A 1 94 ? -11.048 10.705 -16.941 1.00 44.94 94 ILE A O 1
ATOM 760 N N . LYS A 1 95 ? -8.958 11.455 -16.955 1.00 41.88 95 LYS A N 1
ATOM 761 C CA . LYS A 1 95 ? -9.143 12.272 -18.159 1.00 41.88 95 LYS A CA 1
ATOM 762 C C . LYS A 1 95 ? -8.192 11.739 -19.213 1.00 41.88 95 LYS A C 1
ATOM 764 O O . LYS A 1 95 ? -6.990 11.619 -18.968 1.00 41.88 95 LYS A O 1
ATOM 769 N N . GLU A 1 96 ? -8.777 11.363 -20.344 1.00 40.84 96 GLU A N 1
ATOM 770 C CA . GLU A 1 96 ? -8.111 10.809 -21.515 1.00 40.84 96 GLU A CA 1
ATOM 771 C C . GLU A 1 96 ? -6.832 11.597 -21.835 1.00 40.84 96 GLU A C 1
ATOM 773 O O . GLU A 1 96 ? -6.849 12.814 -22.022 1.00 40.84 96 GLU A O 1
ATOM 778 N N . GLY A 1 97 ? -5.697 10.898 -21.863 1.00 39.09 97 GLY A N 1
ATOM 779 C CA . GLY A 1 97 ? -4.499 11.374 -22.553 1.00 39.09 97 GLY A CA 1
ATOM 780 C C . GLY A 1 97 ? -3.251 11.644 -21.717 1.00 39.09 97 GLY A C 1
ATOM 781 O O . GLY A 1 97 ? -2.171 11.656 -22.295 1.00 39.09 97 GLY A O 1
ATOM 782 N N . ARG A 1 98 ? -3.311 11.804 -20.390 1.00 38.69 98 ARG A N 1
ATOM 783 C CA . ARG A 1 98 ? -2.092 11.882 -19.556 1.00 38.69 98 ARG A CA 1
ATOM 784 C C . ARG A 1 98 ? -2.354 11.309 -18.173 1.00 38.69 98 ARG A C 1
ATOM 786 O O . ARG A 1 98 ? -2.623 12.054 -17.233 1.00 38.69 98 ARG A O 1
ATOM 793 N N . GLY A 1 99 ? -2.249 9.985 -18.051 1.00 39.53 99 GLY A N 1
ATOM 794 C CA . GLY A 1 99 ? -2.141 9.341 -16.748 1.00 39.53 99 GLY A CA 1
ATOM 795 C C . GLY A 1 99 ? -1.006 10.016 -15.988 1.00 39.53 99 GLY A C 1
ATOM 796 O O . GLY A 1 99 ? 0.152 9.929 -16.399 1.00 39.53 99 GLY A O 1
ATOM 797 N N . ARG A 1 100 ? -1.328 10.766 -14.926 1.00 43.25 100 ARG A N 1
ATOM 798 C CA . ARG A 1 100 ? -0.299 11.196 -13.981 1.00 43.25 100 ARG A CA 1
ATOM 799 C C . ARG A 1 100 ? 0.277 9.895 -13.452 1.00 43.25 100 ARG A C 1
ATOM 801 O O . ARG A 1 100 ? -0.433 9.159 -12.773 1.00 43.25 100 ARG A O 1
ATOM 808 N N . GLY A 1 101 ? 1.496 9.585 -13.896 1.00 38.97 101 GLY A N 1
ATOM 809 C CA . GLY A 1 101 ? 2.155 8.321 -13.613 1.00 38.97 101 GLY A CA 1
ATOM 810 C C . GLY A 1 101 ? 2.024 7.996 -12.138 1.00 38.97 101 GLY A C 1
ATOM 811 O O . GLY A 1 101 ? 2.048 8.913 -11.308 1.00 38.97 101 GLY A O 1
ATOM 812 N N . ILE A 1 102 ? 1.852 6.706 -11.840 1.00 44.81 102 ILE A N 1
ATOM 813 C CA . ILE A 1 102 ? 2.031 6.158 -10.498 1.00 44.81 102 ILE A CA 1
ATOM 814 C C . ILE A 1 102 ? 3.239 6.890 -9.927 1.00 44.81 102 ILE A C 1
ATOM 816 O O . ILE A 1 102 ? 4.344 6.773 -10.458 1.00 44.81 102 ILE A O 1
ATOM 820 N N . VAL A 1 103 ? 3.010 7.764 -8.944 1.00 43.16 103 VAL A N 1
ATOM 821 C CA . VAL A 1 103 ? 4.120 8.407 -8.258 1.00 43.16 103 VAL A CA 1
ATOM 822 C C . VAL A 1 103 ? 4.729 7.254 -7.491 1.00 43.16 103 VAL A C 1
ATOM 824 O O . VAL A 1 103 ? 4.229 6.907 -6.422 1.00 43.16 103 VAL A O 1
ATOM 827 N N . GLU A 1 104 ? 5.734 6.608 -8.089 1.00 42.28 104 GLU A N 1
ATOM 828 C CA . GLU A 1 104 ? 6.608 5.658 -7.420 1.00 42.28 104 GLU A CA 1
ATOM 829 C C . GLU A 1 104 ? 7.247 6.429 -6.279 1.00 42.28 104 GLU A C 1
ATOM 831 O O . GLU A 1 104 ? 8.301 7.056 -6.390 1.00 42.28 104 GLU A O 1
ATOM 836 N N . THR A 1 105 ? 6.522 6.467 -5.171 1.00 48.38 105 THR A N 1
ATOM 837 C CA . THR A 1 105 ? 7.015 7.053 -3.955 1.00 48.38 105 THR A CA 1
ATOM 838 C C . THR A 1 105 ? 7.970 5.999 -3.465 1.00 48.38 105 THR A C 1
ATOM 840 O O . THR A 1 105 ? 7.546 4.950 -2.983 1.00 48.38 105 THR A O 1
ATOM 843 N N . ARG A 1 106 ? 9.264 6.213 -3.703 1.00 44.12 106 ARG A N 1
ATOM 844 C CA . ARG A 1 106 ? 10.302 5.306 -3.230 1.00 44.12 106 ARG A CA 1
ATOM 845 C C . ARG A 1 106 ? 10.322 5.395 -1.709 1.00 44.12 106 ARG A C 1
ATOM 847 O O . ARG A 1 106 ? 11.083 6.161 -1.126 1.00 44.12 106 ARG A O 1
ATOM 854 N N . VAL A 1 107 ? 9.455 4.622 -1.059 1.00 49.19 107 VAL A N 1
ATOM 855 C CA . VAL A 1 107 ? 9.538 4.367 0.374 1.00 49.19 107 VAL A CA 1
ATOM 856 C C . VAL A 1 107 ? 10.777 3.505 0.546 1.00 49.19 107 VAL A C 1
ATOM 858 O O . VAL A 1 107 ? 10.746 2.290 0.368 1.00 49.19 107 VAL A O 1
ATOM 861 N N . GLY A 1 108 ? 11.912 4.155 0.790 1.00 47.94 108 GLY A N 1
ATOM 862 C CA . GLY A 1 108 ? 13.178 3.459 0.940 1.00 47.94 108 GLY A CA 1
ATOM 863 C C . GLY A 1 108 ? 13.089 2.398 2.039 1.00 47.94 108 GLY A C 1
ATOM 864 O O . GLY A 1 108 ? 12.486 2.609 3.103 1.00 47.94 108 GLY A O 1
ATOM 865 N N . ALA A 1 109 ? 13.734 1.258 1.805 1.00 47.28 109 ALA A N 1
ATOM 866 C CA . ALA A 1 109 ? 14.113 0.363 2.882 1.00 47.28 109 ALA A CA 1
ATOM 867 C C . ALA A 1 109 ? 15.156 1.099 3.737 1.00 47.28 109 ALA A C 1
ATOM 869 O O . ALA A 1 109 ? 16.315 1.224 3.344 1.00 47.28 109 ALA A O 1
ATOM 870 N N . ARG A 1 110 ? 14.751 1.652 4.884 1.00 50.97 110 ARG A N 1
ATOM 871 C CA . ARG A 1 110 ? 15.695 2.126 5.899 1.00 50.97 110 ARG A CA 1
ATOM 872 C C . ARG A 1 110 ? 15.433 1.409 7.209 1.00 50.97 110 ARG A C 1
ATOM 874 O O . ARG A 1 110 ? 14.290 1.245 7.626 1.00 50.97 110 ARG A O 1
ATOM 881 N N . LYS A 1 111 ? 16.544 0.973 7.801 1.00 51.56 111 LYS A N 1
ATOM 882 C CA . LYS A 1 111 ? 16.669 0.459 9.164 1.00 51.56 111 LYS A CA 1
ATOM 883 C C . LYS A 1 111 ? 16.067 1.479 10.131 1.00 51.56 111 LYS A C 1
ATOM 885 O O . LYS A 1 111 ? 16.100 2.666 9.827 1.00 51.56 111 LYS A O 1
ATOM 890 N N . ILE A 1 112 ? 15.549 1.023 11.269 1.00 49.94 112 ILE A N 1
ATOM 891 C CA . ILE A 1 112 ? 15.120 1.879 12.384 1.00 49.94 112 ILE A CA 1
ATOM 892 C C . ILE A 1 112 ? 16.320 2.760 12.757 1.00 49.94 112 ILE A C 1
ATOM 894 O O . ILE A 1 112 ? 17.248 2.306 13.419 1.00 49.94 112 ILE A O 1
ATOM 898 N N . THR A 1 113 ? 16.381 3.971 12.203 1.00 53.31 113 THR A N 1
ATOM 899 C CA . THR A 1 113 ? 17.573 4.828 12.298 1.00 53.31 113 THR A CA 1
ATOM 900 C C . THR A 1 113 ? 17.4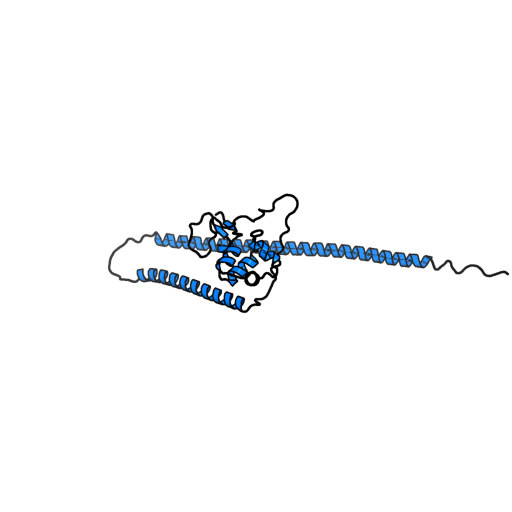53 5.861 13.402 1.00 53.31 113 THR A C 1
ATOM 902 O O . THR A 1 113 ? 18.483 6.388 13.814 1.00 53.31 113 THR A O 1
ATOM 905 N N . SER A 1 114 ? 16.242 6.159 13.892 1.00 61.25 114 SER A N 1
ATOM 906 C CA . SER A 1 114 ? 16.065 7.129 14.971 1.00 61.25 114 SER A CA 1
ATOM 907 C C . SER A 1 114 ? 15.733 6.447 16.306 1.00 61.25 114 SER A C 1
ATOM 909 O O . SER A 1 114 ? 14.884 5.552 16.360 1.00 61.25 114 SER A O 1
ATOM 911 N N . PRO A 1 115 ? 16.386 6.859 17.410 1.00 64.12 115 PRO A N 1
ATOM 912 C CA . PRO A 1 115 ? 16.083 6.346 18.745 1.00 64.12 115 PRO A CA 1
ATOM 913 C C . PRO A 1 115 ? 14.641 6.665 19.173 1.00 64.12 115 PRO A C 1
ATOM 915 O O . PRO A 1 115 ? 14.042 5.903 19.928 1.00 64.12 115 PRO A O 1
ATOM 918 N N . ASN A 1 116 ? 14.052 7.738 18.636 1.00 64.62 116 ASN A N 1
ATOM 919 C CA . ASN A 1 116 ? 12.659 8.109 18.882 1.00 64.62 116 ASN A CA 1
ATOM 920 C C . ASN A 1 116 ? 11.681 7.105 18.260 1.00 64.62 116 ASN A C 1
ATOM 922 O O . ASN A 1 116 ? 10.717 6.715 18.911 1.00 64.62 116 ASN A O 1
ATOM 926 N N . GLN A 1 117 ? 11.965 6.623 17.046 1.00 62.56 117 GLN A N 1
ATOM 927 C CA . GLN A 1 117 ? 11.160 5.590 16.397 1.00 62.56 117 GLN A CA 1
ATOM 928 C C . GLN A 1 117 ? 11.234 4.256 17.152 1.00 62.56 117 GLN A C 1
ATOM 930 O O . GLN A 1 117 ? 10.214 3.600 17.338 1.00 62.56 117 GLN A O 1
ATOM 935 N N . ALA A 1 118 ? 12.420 3.869 17.631 1.00 62.50 118 ALA A N 1
ATOM 936 C CA . ALA A 1 118 ? 12.582 2.658 18.437 1.00 62.50 118 ALA A CA 1
ATOM 937 C C . ALA A 1 118 ? 11.807 2.742 19.763 1.00 62.50 118 ALA A C 1
ATOM 939 O O . ALA A 1 118 ? 11.140 1.784 20.149 1.00 62.50 118 ALA A O 1
ATOM 940 N N . LYS A 1 119 ? 11.854 3.902 20.431 1.00 71.12 119 LYS A N 1
ATOM 941 C CA . LYS A 1 119 ? 11.117 4.141 21.676 1.00 71.12 119 LYS A CA 1
ATOM 942 C C . LYS A 1 119 ? 9.602 4.105 21.462 1.00 71.12 119 LYS A C 1
ATOM 944 O O . LYS A 1 119 ? 8.910 3.449 22.228 1.00 71.12 119 LYS A O 1
ATOM 949 N N . ALA A 1 120 ? 9.103 4.753 20.411 1.00 66.50 120 ALA A N 1
ATOM 950 C CA . ALA A 1 120 ? 7.675 4.777 20.105 1.00 66.50 120 ALA A CA 1
ATOM 951 C C . ALA A 1 120 ? 7.108 3.382 19.790 1.00 66.50 120 ALA A C 1
ATOM 953 O O . ALA A 1 120 ? 6.017 3.050 20.251 1.00 66.50 120 ALA A O 1
ATOM 954 N N . VAL A 1 121 ? 7.871 2.553 19.064 1.00 65.44 121 VAL A N 1
ATOM 955 C CA . VAL A 1 121 ? 7.501 1.157 18.770 1.00 65.44 121 VAL A CA 1
ATOM 956 C C . VAL A 1 121 ? 7.516 0.299 20.036 1.00 65.44 121 VAL A C 1
ATOM 958 O O . VAL A 1 121 ? 6.601 -0.494 20.237 1.00 65.44 121 VAL A O 1
ATOM 961 N N . ALA A 1 122 ? 8.522 0.459 20.900 1.00 69.75 122 ALA A N 1
ATOM 962 C CA . ALA A 1 122 ? 8.597 -0.276 22.163 1.00 69.75 122 ALA A CA 1
ATOM 963 C C . ALA A 1 122 ? 7.426 0.072 23.097 1.00 69.75 122 ALA A C 1
ATOM 965 O O . ALA A 1 122 ? 6.772 -0.826 23.618 1.00 69.75 122 ALA A O 1
ATOM 966 N N . GLU A 1 123 ? 7.116 1.362 23.240 1.00 73.38 123 GLU A N 1
ATOM 967 C CA . GLU A 1 123 ? 5.990 1.841 24.048 1.00 73.38 123 GLU A CA 1
ATOM 968 C C . GLU A 1 123 ? 4.638 1.395 23.465 1.00 73.38 123 GLU A C 1
ATOM 970 O O . GLU A 1 123 ? 3.724 1.031 24.202 1.00 73.38 123 GLU A O 1
ATOM 975 N N . GLY A 1 124 ? 4.511 1.372 22.135 1.00 68.06 124 GLY A N 1
ATOM 976 C CA . GLY A 1 124 ? 3.334 0.837 21.450 1.00 68.06 124 GLY A CA 1
ATOM 977 C C . GLY A 1 124 ? 3.106 -0.647 21.727 1.00 68.06 124 GLY A C 1
ATOM 978 O O . GLY A 1 124 ? 1.987 -1.056 22.035 1.00 68.06 124 GLY A O 1
ATOM 979 N N . LEU A 1 125 ? 4.176 -1.444 21.668 1.00 70.19 125 LEU A N 1
ATOM 980 C CA . LEU A 1 125 ? 4.128 -2.882 21.930 1.00 70.19 125 LEU A CA 1
ATOM 981 C C . LEU A 1 125 ? 3.779 -3.188 23.394 1.00 70.19 125 LEU A C 1
ATOM 983 O O . LEU A 1 125 ? 3.032 -4.125 23.664 1.00 70.19 125 LEU A O 1
ATOM 987 N N . GLU A 1 126 ? 4.282 -2.383 24.331 1.00 72.88 126 GLU A N 1
ATOM 988 C CA . GLU A 1 126 ? 3.955 -2.495 25.755 1.00 72.88 126 GLU A CA 1
ATOM 989 C C . GLU A 1 126 ? 2.463 -2.231 26.004 1.00 72.88 126 GLU A C 1
ATOM 991 O O . GLU A 1 126 ? 1.782 -3.083 26.570 1.00 72.88 126 GLU A O 1
ATOM 996 N N . ARG A 1 127 ? 1.904 -1.145 25.449 1.00 72.75 127 ARG A N 1
ATOM 997 C CA . ARG A 1 127 ? 0.461 -0.859 25.555 1.00 72.75 127 ARG A CA 1
ATOM 998 C C . ARG A 1 127 ? -0.411 -1.935 24.912 1.00 72.75 127 ARG A C 1
ATOM 1000 O O . ARG A 1 127 ? -1.486 -2.236 25.427 1.00 72.75 127 ARG A O 1
ATOM 1007 N N . GLN A 1 128 ? 0.015 -2.494 23.779 1.00 69.62 128 GLN A N 1
ATOM 1008 C CA . GLN A 1 128 ? -0.717 -3.577 23.123 1.00 69.62 128 GLN A CA 1
ATOM 1009 C C . GLN A 1 128 ? -0.722 -4.843 23.987 1.00 69.62 128 GLN A C 1
ATOM 1011 O O . GLN A 1 128 ? -1.769 -5.473 24.134 1.00 69.62 128 GLN A O 1
ATOM 1016 N N . ASN A 1 129 ? 0.417 -5.185 24.593 1.00 73.00 129 ASN A N 1
ATOM 1017 C CA . ASN A 1 129 ? 0.509 -6.293 25.541 1.00 73.00 129 ASN A CA 1
ATOM 1018 C C . ASN A 1 129 ? -0.358 -6.052 26.779 1.00 73.00 129 ASN A C 1
ATOM 1020 O O . ASN A 1 129 ? -1.030 -6.975 27.226 1.00 73.00 129 ASN A O 1
ATOM 1024 N N . ASP A 1 130 ? -0.399 -4.830 27.308 1.00 76.56 130 ASP A N 1
ATOM 1025 C CA . ASP A 1 130 ? -1.249 -4.494 28.453 1.00 76.56 130 ASP A CA 1
ATOM 1026 C C . ASP A 1 130 ? -2.738 -4.603 28.109 1.00 76.56 130 ASP A C 1
ATOM 1028 O O . ASP A 1 130 ? -3.516 -5.155 28.884 1.00 76.56 130 ASP A O 1
ATOM 1032 N N . GLN A 1 131 ? -3.145 -4.155 26.916 1.00 73.88 131 GLN A N 1
ATOM 1033 C CA . GLN A 1 131 ? -4.517 -4.335 26.432 1.00 73.88 131 GLN A CA 1
ATOM 1034 C C . GLN A 1 131 ? -4.878 -5.810 26.226 1.00 73.88 131 GLN A C 1
ATOM 1036 O O . GLN A 1 131 ? -6.008 -6.204 26.513 1.00 73.88 131 GLN A O 1
ATOM 1041 N N . GLN A 1 132 ? -3.939 -6.628 25.741 1.00 73.31 132 GLN A N 1
ATOM 1042 C CA . GLN A 1 132 ? -4.133 -8.075 25.626 1.00 73.31 132 GLN A CA 1
ATOM 1043 C C . GLN A 1 132 ? -4.258 -8.729 27.001 1.00 73.31 132 GLN A C 1
ATOM 1045 O O . GLN A 1 132 ? -5.200 -9.481 27.214 1.00 73.31 132 GLN A O 1
ATOM 1050 N N . ARG A 1 133 ? -3.402 -8.364 27.960 1.00 78.56 133 ARG A N 1
ATOM 1051 C CA . ARG A 1 133 ? -3.489 -8.848 29.345 1.00 78.56 133 ARG A CA 1
ATOM 1052 C C . ARG A 1 133 ? -4.822 -8.502 29.988 1.00 78.56 133 ARG A C 1
ATOM 1054 O O . ARG A 1 133 ? -5.460 -9.384 30.536 1.00 78.56 133 ARG A O 1
ATOM 1061 N N . LEU A 1 134 ? -5.284 -7.261 29.852 1.00 77.69 134 LEU A N 1
ATOM 1062 C CA . LEU A 1 134 ? -6.601 -6.849 30.346 1.00 77.69 134 LEU A CA 1
ATOM 1063 C C . LEU A 1 134 ? -7.738 -7.648 29.703 1.00 77.69 134 LEU A C 1
ATOM 1065 O O . LEU A 1 134 ? -8.705 -8.005 30.370 1.00 77.69 134 LEU A O 1
ATOM 1069 N N . ARG A 1 135 ? -7.635 -7.937 28.403 1.00 74.94 135 ARG A N 1
ATOM 1070 C CA . ARG A 1 135 ? -8.619 -8.761 27.698 1.00 74.94 135 ARG A CA 1
ATOM 1071 C C . ARG A 1 135 ? -8.617 -10.201 28.211 1.00 74.94 135 ARG A C 1
ATOM 1073 O O . ARG A 1 135 ? -9.690 -10.764 28.410 1.00 74.94 135 ARG A O 1
ATOM 1080 N N . ASP A 1 136 ? -7.438 -10.767 28.431 1.00 78.06 136 ASP A N 1
ATOM 1081 C CA . ASP A 1 136 ? -7.265 -12.122 28.946 1.00 78.06 136 ASP A CA 1
ATOM 1082 C C . ASP A 1 136 ? -7.735 -12.220 30.405 1.00 78.06 136 ASP A C 1
ATOM 1084 O O . ASP A 1 136 ? -8.442 -13.158 30.756 1.00 78.06 136 ASP A O 1
ATOM 1088 N N . GLU A 1 137 ? -7.447 -11.216 31.237 1.00 80.69 137 GLU A N 1
ATOM 1089 C CA . GLU A 1 137 ? -7.951 -11.104 32.611 1.00 80.69 137 GLU A CA 1
ATOM 1090 C C . GLU A 1 137 ? -9.480 -11.000 32.653 1.00 80.69 137 GLU A C 1
ATOM 1092 O O . GLU A 1 137 ? -10.113 -11.658 33.476 1.00 80.69 137 GLU A O 1
ATOM 1097 N N . LEU A 1 138 ? -10.098 -10.233 31.747 1.00 79.31 138 LEU A N 1
ATOM 1098 C CA . LEU A 1 138 ? -11.558 -10.159 31.628 1.00 79.31 138 LEU A CA 1
ATOM 1099 C C . LEU A 1 138 ? -12.174 -11.487 31.169 1.00 79.31 138 LEU A C 1
ATOM 1101 O O . LEU A 1 138 ? -13.232 -11.865 31.666 1.00 79.31 138 LEU A O 1
ATOM 1105 N N . LEU A 1 139 ? -11.520 -12.204 30.252 1.00 75.50 139 LEU A N 1
ATOM 1106 C CA . LEU A 1 139 ? -11.937 -13.542 29.821 1.00 75.50 139 LEU A CA 1
ATOM 1107 C C . LEU A 1 139 ? -11.830 -14.562 30.959 1.00 75.50 139 LEU A C 1
ATOM 1109 O O . LEU A 1 139 ? -12.733 -15.378 31.135 1.00 75.50 139 LEU A O 1
ATOM 1113 N N . ILE A 1 140 ? -10.757 -14.499 31.751 1.00 79.00 140 ILE A N 1
ATOM 1114 C CA . ILE A 1 140 ? -10.570 -15.352 32.929 1.00 79.00 140 ILE A CA 1
ATOM 1115 C C . ILE A 1 140 ? -11.621 -15.021 33.990 1.00 79.00 140 ILE A C 1
ATOM 1117 O O . ILE A 1 140 ? -12.249 -15.938 34.495 1.00 79.00 140 ILE A O 1
ATOM 1121 N N . GLN A 1 141 ? -11.901 -13.745 34.269 1.00 75.31 141 GLN A N 1
ATOM 1122 C CA . GLN A 1 141 ? -12.957 -13.357 35.213 1.00 75.31 141 GLN A CA 1
ATOM 1123 C C . GLN A 1 141 ? -14.354 -13.772 34.743 1.00 75.31 141 GLN A C 1
ATOM 1125 O O . GLN A 1 141 ? -15.160 -14.207 35.559 1.00 75.31 141 GLN A O 1
ATOM 1130 N N . GLN A 1 142 ? -14.655 -13.672 33.444 1.00 68.81 142 GLN A N 1
ATOM 1131 C CA . GLN A 1 142 ? -15.911 -14.190 32.892 1.00 68.81 142 GLN A CA 1
ATOM 1132 C C . GLN A 1 142 ? -16.019 -15.701 33.095 1.00 68.81 142 GLN A C 1
ATOM 1134 O O . GLN A 1 142 ? -17.047 -16.177 33.568 1.00 68.81 142 GLN A O 1
ATOM 1139 N N . LYS A 1 143 ? -14.937 -16.436 32.829 1.00 74.44 143 LYS A N 1
ATOM 1140 C CA . LYS A 1 143 ? -14.884 -17.883 33.031 1.00 74.44 143 LYS A CA 1
ATOM 1141 C C . LYS A 1 143 ? -14.961 -18.280 34.511 1.00 74.44 143 LYS A C 1
ATOM 1143 O O . LYS A 1 143 ? -15.632 -19.243 34.850 1.00 74.44 143 LYS A O 1
ATOM 1148 N N . GLU A 1 144 ? -14.323 -17.529 35.403 1.00 69.56 144 GLU A N 1
ATOM 1149 C CA . GLU A 1 144 ? -14.379 -17.754 36.852 1.00 69.56 144 GLU A CA 1
ATOM 1150 C C . GLU A 1 144 ? -15.749 -17.405 37.447 1.00 69.56 144 GLU A C 1
ATOM 1152 O O . GLU A 1 144 ? -16.152 -18.024 38.427 1.00 69.56 144 GLU A O 1
ATOM 1157 N N . MET A 1 145 ? -16.482 -16.436 36.883 1.00 57.16 145 MET A N 1
ATOM 1158 C CA . MET A 1 145 ? -17.882 -16.198 37.256 1.00 57.16 145 MET A CA 1
ATOM 1159 C C . MET A 1 145 ? -18.794 -17.326 36.756 1.00 57.16 145 MET A C 1
ATOM 1161 O O . MET A 1 145 ? -19.671 -17.752 37.499 1.00 57.16 145 MET A O 1
ATOM 1165 N N . GLU A 1 146 ? -18.538 -17.873 35.564 1.00 57.59 146 GLU A N 1
ATOM 1166 C CA . GLU A 1 146 ? -19.234 -19.068 35.061 1.00 57.59 146 GLU A CA 1
ATOM 1167 C C . GLU A 1 146 ? -18.913 -20.336 35.882 1.00 57.59 146 GLU A C 1
ATOM 1169 O O . GLU A 1 146 ? -19.789 -21.179 36.068 1.00 57.59 146 GLU A O 1
ATOM 1174 N N . GLU A 1 147 ? -17.693 -20.472 36.416 1.00 55.97 147 GLU A N 1
ATOM 1175 C CA . GLU A 1 147 ? -17.300 -21.590 37.292 1.00 55.97 147 GLU A CA 1
ATOM 1176 C C . GLU A 1 147 ? -17.792 -21.410 38.744 1.00 55.97 147 GLU A C 1
ATOM 1178 O O . GLU A 1 147 ? -18.189 -22.388 39.377 1.00 55.97 147 GLU A O 1
ATOM 1183 N N . LYS A 1 148 ? -17.853 -20.178 39.276 1.00 52.22 148 LYS A N 1
ATOM 1184 C CA . LYS A 1 148 ? -18.374 -19.900 40.633 1.00 52.22 148 LYS A CA 1
ATOM 1185 C C . LYS A 1 148 ? -19.886 -20.055 40.764 1.00 52.22 148 LYS A C 1
ATOM 1187 O O . LYS A 1 148 ? -20.348 -20.389 41.853 1.00 52.22 148 LYS A O 1
ATOM 1192 N N . ASP A 1 149 ? -20.638 -19.898 39.680 1.00 46.53 149 ASP A N 1
ATOM 1193 C CA . ASP A 1 149 ? -22.058 -20.273 39.641 1.00 46.53 149 ASP A CA 1
ATOM 1194 C C . ASP A 1 149 ? -22.259 -21.810 39.612 1.00 46.53 149 ASP A C 1
ATOM 1196 O O . ASP A 1 149 ? -23.388 -22.291 39.716 1.00 46.53 149 ASP A O 1
ATOM 1200 N N . GLY A 1 150 ? -21.174 -22.596 39.515 1.00 47.06 150 GLY A N 1
ATOM 1201 C CA . GLY A 1 150 ? -21.176 -24.063 39.512 1.00 47.06 150 GLY A CA 1
ATOM 1202 C C . GLY A 1 150 ? -20.857 -24.753 40.849 1.00 47.06 150 GLY A C 1
ATOM 1203 O O . GLY A 1 150 ? -21.003 -25.972 40.924 1.00 47.06 150 GLY A O 1
ATOM 1204 N N . GLU A 1 151 ? -20.446 -24.031 41.903 1.00 44.16 151 GLU A N 1
ATOM 1205 C CA . GLU A 1 151 ? -19.928 -24.640 43.152 1.00 44.16 151 GLU A CA 1
ATOM 1206 C C . GLU A 1 151 ? -20.603 -24.154 44.458 1.00 44.16 151 GLU A C 1
ATOM 1208 O O . GLU A 1 151 ? -19.970 -24.104 45.514 1.00 44.16 151 GLU A O 1
ATOM 1213 N N . ALA A 1 152 ? -21.907 -23.845 44.439 1.00 38.66 152 ALA A N 1
ATOM 1214 C CA . ALA A 1 152 ? -22.687 -23.605 45.662 1.00 38.66 152 ALA A CA 1
ATOM 1215 C C . ALA A 1 152 ? -23.863 -24.591 45.831 1.00 38.66 152 ALA A C 1
ATOM 1217 O O . ALA A 1 152 ? -24.880 -24.504 45.152 1.00 38.66 152 ALA A O 1
ATOM 1218 N N . GLU A 1 153 ? -23.682 -25.482 46.808 1.00 37.88 153 GLU A N 1
ATOM 1219 C CA . GLU A 1 153 ? -24.668 -26.221 47.614 1.00 37.88 153 GLU A CA 1
ATOM 1220 C C . GLU A 1 153 ? -25.650 -27.213 46.957 1.00 37.88 153 GLU A C 1
ATOM 1222 O O . GLU A 1 153 ? -26.694 -26.900 46.387 1.00 37.88 153 GLU A O 1
ATOM 1227 N N . ASP A 1 154 ? -25.360 -28.479 47.257 1.00 40.19 154 ASP A N 1
ATOM 1228 C CA . ASP A 1 154 ? -26.285 -29.599 47.351 1.00 40.19 154 ASP A CA 1
ATOM 1229 C C . ASP A 1 154 ? -27.334 -29.335 48.456 1.00 40.19 154 ASP A C 1
ATOM 1231 O O . ASP A 1 154 ? -27.114 -29.661 49.618 1.00 40.19 154 ASP A O 1
ATOM 1235 N N . THR A 1 155 ? -28.476 -28.708 48.138 1.00 38.47 155 THR A N 1
ATOM 1236 C CA . THR A 1 155 ? -29.752 -28.917 48.860 1.00 38.47 155 THR A CA 1
ATOM 1237 C C . THR A 1 155 ? -30.965 -28.618 47.962 1.00 38.47 155 THR A C 1
ATOM 1239 O O . THR A 1 155 ? -31.428 -27.491 47.824 1.00 38.47 155 THR A O 1
ATOM 1242 N N . SER A 1 156 ? -31.494 -29.687 47.359 1.00 52.19 156 SER A N 1
ATOM 1243 C CA . SER A 1 156 ? -32.873 -29.885 46.882 1.00 52.19 156 SER A CA 1
ATOM 1244 C C . SER A 1 156 ? -33.626 -28.707 46.237 1.00 52.19 156 SER A C 1
ATOM 1246 O O . SER A 1 156 ? -34.488 -28.122 46.886 1.00 52.19 156 SER A O 1
ATOM 1248 N N . ILE A 1 157 ? -33.482 -28.510 44.921 1.00 36.25 157 ILE A N 1
ATOM 1249 C CA . ILE A 1 157 ? -34.625 -28.204 44.039 1.00 36.25 157 ILE A CA 1
ATOM 1250 C C . ILE A 1 157 ? -34.409 -28.912 42.696 1.00 36.25 157 ILE A C 1
ATOM 1252 O O . ILE A 1 157 ? -33.437 -28.665 41.987 1.00 36.25 157 ILE A O 1
ATOM 1256 N N . SER A 1 158 ? -35.329 -29.812 42.343 1.00 44.59 158 SER A N 1
ATOM 1257 C CA . SER A 1 158 ? -35.372 -30.451 41.031 1.00 44.59 158 SER A CA 1
ATOM 1258 C C . SER A 1 158 ? -35.706 -29.415 39.956 1.00 44.59 158 SER A C 1
ATOM 1260 O O . SER A 1 158 ? -36.842 -28.938 39.897 1.00 44.59 158 SER A O 1
ATOM 1262 N N . TYR A 1 159 ? -34.757 -29.122 39.072 1.00 36.28 159 TYR A N 1
ATOM 1263 C CA . TYR A 1 159 ? -35.039 -28.477 37.792 1.00 36.28 159 TYR A CA 1
ATOM 1264 C C . TYR A 1 159 ? -34.826 -29.488 36.662 1.00 36.28 159 TYR A C 1
ATOM 1266 O O . TYR A 1 159 ? -33.902 -30.302 36.731 1.00 36.28 159 TYR A O 1
ATOM 1274 N N . PRO A 1 160 ? -35.692 -29.495 35.636 1.00 42.06 160 PRO A N 1
ATOM 1275 C CA . PRO A 1 160 ? -35.616 -30.479 34.572 1.00 42.06 160 PRO A CA 1
ATOM 1276 C C . PRO A 1 160 ? -34.354 -30.232 33.743 1.00 42.06 160 PRO A C 1
ATOM 1278 O O . PRO A 1 160 ? -34.132 -29.130 33.244 1.00 42.06 160 PRO A O 1
ATOM 1281 N N . THR A 1 161 ? -33.533 -31.270 33.582 1.00 41.22 161 THR A N 1
ATOM 1282 C CA . THR A 1 161 ? -32.396 -31.285 32.659 1.00 41.22 161 THR A CA 1
ATOM 1283 C C . THR A 1 161 ? -32.898 -30.982 31.249 1.00 41.22 161 THR A C 1
ATOM 1285 O O . THR A 1 161 ? -33.496 -31.829 30.587 1.00 41.22 161 THR A O 1
ATOM 1288 N N . SER A 1 162 ? -32.672 -29.751 30.796 1.00 45.59 162 SER A N 1
ATOM 1289 C CA . SER A 1 162 ? -32.885 -29.363 29.408 1.00 45.59 162 SER A CA 1
ATOM 1290 C C . SER A 1 162 ? -31.731 -29.926 28.588 1.00 45.59 162 SER A C 1
ATOM 1292 O O . SER A 1 162 ? -30.612 -29.423 28.625 1.00 45.59 162 SER A O 1
ATOM 1294 N N . THR A 1 163 ? -32.014 -30.976 27.828 1.00 54.09 163 THR A N 1
ATOM 1295 C CA . THR A 1 163 ? -31.136 -31.626 26.844 1.00 54.09 163 THR A CA 1
ATOM 1296 C C . THR A 1 163 ? -30.647 -30.695 25.718 1.00 54.09 163 THR A C 1
ATOM 1298 O O . THR A 1 163 ? -29.924 -31.134 24.828 1.00 54.09 163 THR A O 1
ATOM 1301 N N . ASN A 1 164 ? -31.013 -29.409 25.746 1.00 54.41 164 ASN A N 1
ATOM 1302 C CA . ASN A 1 164 ? -30.690 -28.430 24.711 1.00 54.41 164 ASN A CA 1
ATOM 1303 C C . ASN A 1 164 ? -29.311 -27.768 24.877 1.00 54.41 164 ASN A C 1
ATOM 1305 O O . ASN A 1 164 ? -28.727 -27.360 23.878 1.00 54.41 164 ASN A O 1
ATOM 1309 N N . SER A 1 165 ? -28.760 -27.643 26.090 1.00 52.69 165 SER A N 1
ATOM 1310 C CA . SER A 1 165 ? -27.494 -26.911 26.300 1.00 52.69 165 SER A CA 1
ATOM 1311 C C . SER A 1 165 ? -26.271 -27.662 25.764 1.00 52.69 165 SER A C 1
ATOM 1313 O O . SER A 1 165 ? -25.394 -27.050 25.156 1.00 52.69 165 SER A O 1
ATOM 1315 N N . THR A 1 166 ? -26.249 -28.990 25.892 1.00 55.53 166 THR A N 1
ATOM 1316 C CA . THR A 1 166 ? -25.229 -29.864 25.287 1.00 55.53 166 THR A CA 1
ATOM 1317 C C . THR A 1 166 ? -25.295 -29.860 23.759 1.00 55.53 166 THR A C 1
ATOM 1319 O O . THR A 1 166 ? -24.263 -29.912 23.098 1.00 55.53 166 THR A O 1
ATOM 1322 N N . SER A 1 167 ? -26.493 -29.716 23.183 1.00 71.19 167 SER A N 1
ATOM 1323 C CA . SER A 1 167 ? -26.680 -29.592 21.732 1.00 71.19 167 SER A CA 1
ATOM 1324 C C . SER A 1 167 ? -26.112 -28.286 21.171 1.00 71.19 167 SER A C 1
ATOM 1326 O O . SER A 1 167 ? -25.625 -28.277 20.041 1.00 71.19 167 SER A O 1
ATOM 1328 N N . VAL A 1 168 ? -26.194 -27.181 21.918 1.00 78.12 168 VAL A N 1
ATOM 1329 C CA . VAL A 1 168 ? -25.704 -25.870 21.460 1.00 78.12 168 VAL A CA 1
ATOM 1330 C C . VAL A 1 168 ? -24.180 -25.818 21.513 1.00 78.12 168 VAL A C 1
ATOM 1332 O O . VAL A 1 168 ? -23.553 -25.375 20.554 1.00 78.12 168 VAL A O 1
ATOM 1335 N N . THR A 1 169 ? -23.569 -26.328 22.582 1.00 82.00 169 THR A N 1
ATOM 1336 C CA . THR A 1 169 ? -22.105 -26.393 22.696 1.00 82.00 169 THR A CA 1
ATOM 1337 C C . THR A 1 169 ? -21.492 -27.342 21.664 1.00 82.00 169 THR A C 1
ATOM 1339 O O . THR A 1 169 ? -20.510 -26.980 21.018 1.00 82.00 169 THR A O 1
ATOM 1342 N N . GLU A 1 170 ? -22.103 -28.504 21.413 1.00 84.75 170 GLU A N 1
ATOM 1343 C CA . GLU A 1 170 ? -21.663 -29.423 20.352 1.00 84.75 170 GLU A CA 1
ATOM 1344 C C . GLU A 1 170 ? -21.782 -28.787 18.953 1.00 84.75 170 GLU A C 1
ATOM 1346 O O . GLU A 1 170 ? -20.909 -28.967 18.100 1.00 84.75 170 GLU A O 1
ATOM 1351 N N . HIS A 1 171 ? -22.829 -27.988 18.716 1.00 85.88 171 HIS A N 1
ATOM 1352 C CA . HIS A 1 171 ? -23.012 -27.274 17.453 1.00 85.88 171 HIS A CA 1
ATOM 1353 C C . HIS A 1 171 ? -21.966 -26.169 17.245 1.00 85.88 171 HIS A C 1
ATOM 1355 O O . HIS A 1 171 ? -21.401 -26.057 16.156 1.00 85.88 171 HIS A O 1
ATOM 1361 N N . ILE A 1 172 ? -21.647 -25.405 18.294 1.00 88.75 172 ILE A N 1
ATOM 1362 C CA . ILE A 1 172 ? -20.592 -24.380 18.261 1.00 88.75 172 ILE A CA 1
ATOM 1363 C C . ILE A 1 172 ? -19.227 -25.018 17.974 1.00 88.75 172 ILE A C 1
ATOM 1365 O O . ILE A 1 172 ? -18.481 -24.516 17.135 1.00 88.75 172 ILE A O 1
ATOM 1369 N N . LEU A 1 173 ? -18.913 -26.153 18.605 1.00 91.25 173 LEU A N 1
ATOM 1370 C CA . LEU A 1 173 ? -17.660 -26.873 18.360 1.00 91.25 173 LEU A CA 1
ATOM 1371 C C . LEU A 1 173 ? -17.562 -27.399 16.921 1.00 91.25 173 LEU A C 1
ATOM 1373 O O . LEU A 1 173 ? -16.492 -27.326 16.317 1.00 91.25 173 LEU A O 1
ATOM 1377 N N . ARG A 1 174 ? -18.669 -27.878 16.333 1.00 90.12 174 ARG A N 1
ATOM 1378 C CA . ARG A 1 174 ? -18.703 -28.263 14.909 1.00 90.12 174 ARG A CA 1
ATOM 1379 C C . ARG A 1 174 ? -18.439 -27.078 13.985 1.00 90.12 174 ARG A C 1
ATOM 1381 O O . ARG A 1 174 ? -17.615 -27.209 13.087 1.00 90.12 174 ARG A O 1
ATOM 1388 N N . LEU A 1 175 ? -19.072 -25.932 14.240 1.00 92.00 175 LEU A N 1
ATOM 1389 C CA . LEU A 1 175 ? -18.848 -24.699 13.475 1.00 92.00 175 LEU A CA 1
ATOM 1390 C C . LEU A 1 175 ? -17.390 -24.227 13.557 1.00 92.00 175 LEU A C 1
ATOM 1392 O O . LEU A 1 175 ? -16.802 -23.840 12.549 1.00 92.00 175 LEU A O 1
ATOM 1396 N N . GLN A 1 176 ? -16.775 -24.295 14.740 1.00 91.38 176 GLN A N 1
ATOM 1397 C CA . GLN A 1 176 ? -15.362 -23.949 14.919 1.00 91.38 176 GLN A CA 1
ATOM 1398 C C . GLN A 1 176 ? -14.429 -24.912 14.174 1.00 91.38 176 GLN A C 1
ATOM 1400 O O . GLN A 1 176 ? -13.460 -24.473 13.555 1.00 91.38 176 GLN A O 1
ATOM 1405 N N . LEU A 1 177 ? -14.727 -26.213 14.202 1.00 92.50 177 LEU A N 1
ATOM 1406 C CA . LEU A 1 177 ? -13.955 -27.224 13.480 1.00 92.50 177 LEU A CA 1
ATOM 1407 C C . LEU A 1 177 ? -14.060 -27.037 11.959 1.00 92.50 177 LEU A C 1
ATOM 1409 O O . LEU A 1 177 ? -13.059 -27.150 11.253 1.00 92.50 177 LEU A O 1
ATOM 1413 N N . GLU A 1 178 ? -15.258 -26.744 11.455 1.00 92.50 178 GLU A N 1
ATOM 1414 C CA . GLU A 1 178 ? -15.509 -26.489 10.036 1.00 92.50 178 GLU A CA 1
ATOM 1415 C C . GLU A 1 178 ? -14.761 -25.241 9.561 1.00 92.50 178 GLU A C 1
ATOM 1417 O O . GLU A 1 178 ? -14.000 -25.314 8.598 1.00 92.50 178 GLU A O 1
ATOM 1422 N N . HIS A 1 179 ? -14.843 -24.145 10.318 1.00 93.31 179 HIS A N 1
ATOM 1423 C CA . HIS A 1 179 ? -14.089 -22.928 10.030 1.00 93.31 179 HIS A CA 1
ATOM 1424 C C . HIS A 1 179 ? -12.568 -23.174 10.041 1.00 93.31 179 HIS A C 1
ATOM 1426 O O . HIS A 1 179 ? -11.859 -22.724 9.142 1.00 93.31 179 HIS A O 1
ATOM 1432 N N . ALA A 1 180 ? -12.048 -23.945 11.001 1.00 93.06 180 ALA A N 1
ATOM 1433 C CA . ALA A 1 180 ? -10.627 -24.298 11.039 1.00 93.06 180 ALA A CA 1
ATOM 1434 C C . ALA A 1 180 ? -10.190 -25.162 9.837 1.00 93.06 180 ALA A C 1
ATOM 1436 O O . ALA A 1 180 ? -9.046 -25.078 9.382 1.00 93.06 180 ALA A O 1
ATOM 1437 N N . ASN A 1 181 ? -11.081 -26.004 9.311 1.00 93.31 181 ASN A N 1
ATOM 1438 C CA . ASN A 1 181 ? -10.815 -26.795 8.111 1.00 93.31 181 ASN A CA 1
ATOM 1439 C C . ASN A 1 181 ? -10.858 -25.940 6.843 1.00 93.31 181 ASN A C 1
ATOM 1441 O O . ASN A 1 181 ? -9.985 -26.097 5.989 1.00 93.31 181 ASN A O 1
ATOM 1445 N N . ASP A 1 182 ? -11.810 -25.015 6.740 1.00 94.62 182 ASP A N 1
ATOM 1446 C CA . ASP A 1 182 ? -11.888 -24.079 5.619 1.00 94.62 182 ASP A CA 1
ATOM 1447 C C . ASP A 1 182 ? -10.673 -23.151 5.573 1.00 94.62 182 ASP A C 1
ATOM 1449 O O . ASP A 1 182 ? -10.088 -22.977 4.506 1.00 94.62 182 ASP A O 1
ATOM 1453 N N . MET A 1 183 ? -10.216 -22.643 6.722 1.00 92.25 183 MET A N 1
ATOM 1454 C CA . MET A 1 183 ? -8.984 -21.849 6.801 1.00 92.25 183 MET A CA 1
ATOM 1455 C C . MET A 1 183 ? -7.774 -22.629 6.280 1.00 92.25 183 MET A C 1
ATOM 1457 O O . MET A 1 183 ? -7.048 -22.134 5.420 1.00 92.25 183 MET A O 1
ATOM 1461 N N . ARG A 1 184 ? -7.603 -23.888 6.710 1.00 92.69 184 ARG A N 1
ATOM 1462 C CA . ARG A 1 184 ? -6.526 -24.755 6.202 1.00 92.69 184 ARG A CA 1
ATOM 1463 C C . ARG A 1 184 ? -6.643 -25.029 4.704 1.00 92.69 184 ARG A C 1
ATOM 1465 O O . ARG A 1 184 ? -5.623 -25.103 4.019 1.00 92.69 184 ARG A O 1
ATOM 1472 N N . ARG A 1 185 ? -7.864 -25.179 4.180 1.00 95.25 185 ARG A N 1
ATOM 1473 C CA . ARG A 1 185 ? -8.088 -25.368 2.740 1.00 95.25 185 ARG A CA 1
ATOM 1474 C C . ARG A 1 185 ? -7.667 -24.127 1.958 1.00 95.25 185 ARG A C 1
ATOM 1476 O O . ARG A 1 185 ? -6.916 -24.253 0.997 1.00 95.25 185 ARG A O 1
ATOM 1483 N N . ILE A 1 186 ? -8.098 -22.948 2.402 1.00 93.50 186 ILE A N 1
ATOM 1484 C CA . ILE A 1 186 ? -7.754 -21.666 1.779 1.00 93.50 186 ILE A CA 1
ATOM 1485 C C . ILE A 1 186 ? -6.235 -21.460 1.799 1.00 93.50 186 ILE A C 1
ATOM 1487 O O . ILE A 1 186 ? -5.648 -21.147 0.766 1.00 93.50 186 ILE A O 1
ATOM 1491 N N . GLU A 1 187 ? -5.574 -21.700 2.931 1.00 91.69 187 GLU A N 1
ATOM 1492 C CA . GLU A 1 187 ? -4.114 -21.601 3.039 1.00 91.69 187 GLU A CA 1
ATOM 1493 C C . GLU A 1 187 ? -3.396 -22.540 2.059 1.00 91.69 187 GLU A C 1
ATOM 1495 O O . GLU A 1 187 ? -2.479 -22.108 1.357 1.00 91.69 187 GLU A O 1
ATOM 1500 N N . SER A 1 188 ? -3.848 -23.795 1.943 1.00 93.50 188 SER A N 1
ATOM 1501 C CA . SER A 1 188 ? -3.298 -24.754 0.976 1.00 93.50 188 SER A CA 1
ATOM 1502 C C . SER A 1 188 ? -3.500 -24.291 -0.470 1.00 93.50 188 SER A C 1
ATOM 1504 O O . SER A 1 188 ? -2.569 -24.347 -1.270 1.00 93.50 188 SER A O 1
ATOM 1506 N N . GLU A 1 189 ? -4.690 -23.793 -0.814 1.00 94.19 189 GLU A N 1
ATOM 1507 C CA . GLU A 1 189 ? -4.995 -23.288 -2.157 1.00 94.19 189 GLU A CA 1
ATOM 1508 C C . GLU A 1 189 ? -4.136 -22.065 -2.518 1.00 94.19 189 GLU A C 1
ATOM 1510 O O . GLU A 1 189 ? -3.651 -21.949 -3.651 1.00 94.19 189 GLU A O 1
ATOM 1515 N N . HIS A 1 190 ? -3.917 -21.160 -1.559 1.00 93.44 190 HIS A N 1
ATOM 1516 C CA . HIS A 1 190 ? -3.031 -20.010 -1.722 1.00 93.44 190 HIS A CA 1
ATOM 1517 C C . HIS A 1 190 ? -1.579 -20.441 -1.924 1.00 93.44 190 HIS A C 1
ATOM 1519 O O . HIS A 1 190 ? -0.928 -19.947 -2.847 1.00 93.44 190 HIS A O 1
ATOM 1525 N N . HIS A 1 191 ? -1.096 -21.394 -1.127 1.00 93.56 191 HIS A N 1
ATOM 1526 C CA . HIS A 1 191 ? 0.255 -21.930 -1.263 1.00 93.56 191 HIS A CA 1
ATOM 1527 C C . HIS A 1 191 ? 0.470 -22.579 -2.638 1.00 93.56 191 HIS A C 1
ATOM 1529 O O . HIS A 1 191 ? 1.404 -22.227 -3.360 1.00 93.56 191 HIS A O 1
ATOM 1535 N N . ASP A 1 192 ? -0.470 -23.417 -3.082 1.00 93.56 192 ASP A N 1
ATOM 1536 C CA . ASP A 1 192 ? -0.423 -24.049 -4.404 1.00 93.56 192 ASP A CA 1
ATOM 1537 C C . ASP A 1 192 ? -0.472 -23.028 -5.549 1.00 93.56 192 ASP A C 1
ATOM 1539 O O . ASP A 1 192 ? 0.042 -23.263 -6.651 1.00 93.56 192 ASP A O 1
ATOM 1543 N N . ARG A 1 193 ? -1.156 -21.898 -5.345 1.00 93.31 193 ARG A N 1
ATOM 1544 C CA . ARG A 1 193 ? -1.206 -20.808 -6.321 1.00 93.31 193 ARG A CA 1
ATOM 1545 C C . ARG A 1 193 ? 0.124 -20.063 -6.385 1.00 93.31 193 ARG A C 1
ATOM 1547 O O . ARG A 1 193 ? 0.596 -19.792 -7.488 1.00 93.31 193 ARG A O 1
ATOM 1554 N N . GLU A 1 194 ? 0.741 -19.766 -5.247 1.00 92.62 194 GLU A N 1
ATOM 1555 C CA . GLU A 1 194 ? 2.072 -19.153 -5.200 1.00 92.62 194 GLU A CA 1
ATOM 1556 C C . GLU A 1 194 ? 3.136 -20.040 -5.849 1.00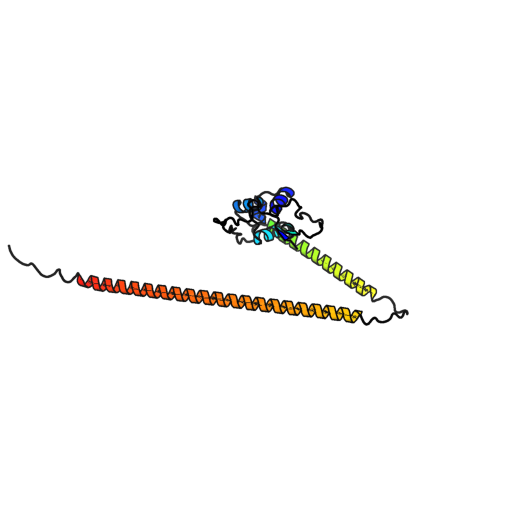 92.62 194 GLU A C 1
ATOM 1558 O O . GLU A 1 194 ? 3.968 -19.547 -6.612 1.00 92.62 194 GLU A O 1
ATOM 1563 N N . ASP A 1 195 ? 3.088 -21.347 -5.599 1.00 94.31 195 ASP A N 1
ATOM 1564 C CA . ASP A 1 195 ? 4.030 -22.305 -6.174 1.00 94.31 195 ASP A CA 1
ATOM 1565 C C . ASP A 1 195 ? 3.857 -22.466 -7.684 1.00 94.31 195 ASP A C 1
ATOM 1567 O O . ASP A 1 195 ? 4.834 -22.682 -8.408 1.00 94.31 195 ASP A O 1
ATOM 1571 N N . ARG A 1 196 ? 2.623 -22.341 -8.184 1.00 95.44 196 ARG A N 1
ATOM 1572 C CA . ARG A 1 196 ? 2.357 -22.257 -9.626 1.00 95.44 196 ARG A CA 1
ATOM 1573 C C . ARG A 1 196 ? 2.972 -20.997 -10.225 1.00 95.44 196 ARG A C 1
ATOM 1575 O O . ARG A 1 196 ? 3.745 -21.105 -11.170 1.00 95.44 196 ARG A O 1
ATOM 1582 N N . ILE A 1 197 ? 2.724 -19.834 -9.623 1.00 93.88 197 ILE A N 1
ATOM 1583 C CA . ILE A 1 197 ? 3.281 -18.559 -10.100 1.00 93.88 197 ILE A CA 1
ATOM 1584 C C . ILE A 1 197 ? 4.814 -18.594 -10.090 1.00 93.88 197 ILE A C 1
ATOM 1586 O O . ILE A 1 197 ? 5.438 -18.194 -11.069 1.00 93.88 197 ILE A O 1
ATOM 1590 N N . ARG A 1 198 ? 5.441 -19.118 -9.028 1.00 94.06 198 ARG A N 1
ATOM 1591 C CA . ARG A 1 198 ? 6.903 -19.263 -8.959 1.00 94.06 198 ARG A CA 1
ATOM 1592 C C . ARG A 1 198 ? 7.451 -20.128 -10.089 1.00 94.06 198 ARG A C 1
ATOM 1594 O O . ARG A 1 198 ? 8.436 -19.737 -10.714 1.00 94.06 198 ARG A O 1
ATOM 1601 N N . ARG A 1 199 ? 6.820 -21.273 -10.366 1.00 94.12 199 ARG A N 1
ATOM 1602 C CA . ARG A 1 199 ? 7.221 -22.155 -11.472 1.00 94.12 199 ARG A CA 1
ATOM 1603 C C . ARG A 1 199 ? 7.069 -21.477 -12.828 1.00 94.12 199 ARG A C 1
ATOM 1605 O O . ARG A 1 199 ? 7.999 -21.544 -13.626 1.00 94.12 199 ARG A O 1
ATOM 1612 N N . ASP A 1 200 ? 5.958 -20.789 -13.062 1.00 93.94 200 ASP A N 1
ATOM 1613 C CA . ASP A 1 200 ? 5.700 -20.104 -14.330 1.00 93.94 200 ASP A CA 1
ATOM 1614 C C . ASP A 1 200 ? 6.674 -18.938 -14.550 1.00 93.94 200 ASP A C 1
ATOM 1616 O O . ASP A 1 200 ? 7.226 -18.781 -15.639 1.00 93.94 200 ASP A O 1
ATOM 1620 N N . CYS A 1 201 ? 6.955 -18.153 -13.504 1.00 92.94 201 CYS A N 1
ATOM 1621 C CA . CYS A 1 201 ? 7.974 -17.108 -13.550 1.00 92.94 201 CYS A CA 1
ATOM 1622 C C . CYS A 1 201 ? 9.350 -17.693 -13.876 1.00 92.94 201 CYS A C 1
ATOM 1624 O O . CYS A 1 201 ? 10.021 -17.185 -14.772 1.00 92.94 201 CYS A O 1
ATOM 1626 N N . GLN A 1 202 ? 9.754 -18.767 -13.194 1.00 94.25 202 GLN A N 1
ATOM 1627 C CA . GLN A 1 202 ? 11.040 -19.417 -13.439 1.00 94.25 202 GLN A CA 1
ATOM 1628 C C . GLN A 1 202 ? 11.139 -19.949 -14.875 1.00 94.25 202 GLN A C 1
ATOM 1630 O O . GLN A 1 202 ? 12.128 -19.690 -15.557 1.00 94.25 202 GLN A O 1
ATOM 1635 N N . ALA A 1 203 ? 10.092 -20.616 -15.365 1.00 93.44 203 ALA A N 1
ATOM 1636 C CA . ALA A 1 203 ? 10.038 -21.130 -16.729 1.00 93.44 203 ALA A CA 1
ATOM 1637 C C . ALA A 1 203 ? 10.127 -20.009 -17.779 1.00 93.44 203 ALA A C 1
ATOM 1639 O O . ALA A 1 203 ? 10.858 -20.150 -18.759 1.00 93.44 203 ALA A O 1
ATOM 1640 N N . ASN A 1 204 ? 9.441 -18.881 -17.563 1.00 94.88 204 ASN A N 1
ATOM 1641 C CA . ASN A 1 204 ? 9.547 -17.713 -18.442 1.00 94.88 204 ASN A CA 1
ATOM 1642 C C . ASN A 1 204 ? 10.956 -17.113 -18.434 1.00 94.88 204 ASN A C 1
ATOM 1644 O O . ASN A 1 204 ? 11.497 -16.828 -19.502 1.00 94.88 204 ASN A O 1
ATOM 1648 N N . PHE A 1 205 ? 11.569 -16.960 -17.258 1.00 94.69 205 PHE A N 1
ATOM 1649 C CA . PHE A 1 205 ? 12.944 -16.472 -17.153 1.00 94.69 205 PHE A CA 1
ATOM 1650 C C . PHE A 1 205 ? 13.930 -17.389 -17.879 1.00 94.69 205 PHE A C 1
ATOM 1652 O O . PHE A 1 205 ? 14.779 -16.903 -18.625 1.00 94.69 205 PHE A O 1
ATOM 1659 N N . ASP A 1 206 ? 13.810 -18.705 -17.706 1.00 94.25 206 ASP A N 1
ATOM 1660 C CA . ASP A 1 206 ? 14.684 -19.670 -18.373 1.00 94.25 206 ASP A CA 1
ATOM 1661 C C . ASP A 1 206 ? 14.465 -19.685 -19.897 1.00 94.25 206 ASP A C 1
ATOM 1663 O O . ASP A 1 206 ? 15.434 -19.755 -20.659 1.00 94.25 206 ASP A O 1
ATOM 1667 N N . ALA A 1 207 ? 13.220 -19.541 -20.364 1.00 94.94 207 ALA A N 1
ATOM 1668 C CA . ALA A 1 207 ? 12.909 -19.414 -21.787 1.00 94.94 207 ALA A CA 1
ATOM 1669 C C . ALA A 1 207 ? 13.510 -18.138 -22.400 1.00 94.94 207 ALA A C 1
ATOM 1671 O O . ALA A 1 207 ? 14.106 -18.183 -23.479 1.00 94.94 207 ALA A O 1
ATOM 1672 N N . GLU A 1 208 ? 13.402 -17.002 -21.709 1.00 93.81 208 GLU A N 1
ATOM 1673 C CA . GLU A 1 208 ? 13.949 -15.728 -22.175 1.00 93.81 208 GLU A CA 1
ATOM 1674 C C . GLU A 1 208 ? 15.481 -15.716 -22.137 1.00 93.81 208 GLU A C 1
ATOM 1676 O O . GLU A 1 208 ? 16.121 -15.261 -23.087 1.00 93.81 208 GLU A O 1
ATOM 1681 N N . ARG A 1 209 ? 16.082 -16.326 -21.108 1.00 94.62 209 ARG A N 1
ATOM 1682 C CA . ARG A 1 209 ? 17.528 -16.559 -21.040 1.00 94.62 209 ARG A CA 1
ATOM 1683 C C . ARG A 1 209 ? 18.012 -17.369 -22.239 1.00 94.62 209 ARG A C 1
ATOM 1685 O O . ARG A 1 209 ? 18.974 -16.965 -22.884 1.00 94.62 209 ARG A O 1
ATOM 1692 N N . ASN A 1 210 ? 17.354 -18.485 -22.554 1.00 95.19 210 ASN A N 1
ATOM 1693 C CA . ASN A 1 210 ? 17.743 -19.326 -23.688 1.00 95.19 210 ASN A CA 1
ATOM 1694 C C . ASN A 1 210 ? 17.599 -18.570 -25.018 1.00 95.19 210 ASN A C 1
ATOM 1696 O O . ASN A 1 210 ? 18.520 -18.582 -25.828 1.00 95.19 210 ASN A O 1
ATOM 1700 N N . ARG A 1 211 ? 16.512 -17.810 -25.201 1.00 95.69 211 ARG A N 1
ATOM 1701 C CA . ARG A 1 211 ? 16.331 -16.954 -26.383 1.00 95.69 211 ARG A CA 1
ATOM 1702 C C . ARG A 1 211 ? 17.462 -15.933 -26.543 1.00 95.69 211 ARG A C 1
ATOM 1704 O O . ARG A 1 211 ? 17.909 -15.689 -27.661 1.00 95.69 211 ARG A O 1
ATOM 1711 N N . LEU A 1 212 ? 17.908 -15.309 -25.452 1.00 96.12 212 LEU A N 1
ATOM 1712 C CA . LEU A 1 212 ? 19.019 -14.354 -25.487 1.00 96.12 212 LEU A CA 1
ATOM 1713 C C . LEU A 1 212 ? 20.351 -15.041 -25.803 1.00 96.12 212 LEU A C 1
ATOM 1715 O O . LEU A 1 212 ? 21.129 -14.503 -26.588 1.00 96.12 212 LEU A O 1
ATOM 1719 N N . MET A 1 213 ? 20.593 -16.231 -25.251 1.00 95.25 213 MET A N 1
ATOM 1720 C CA . MET A 1 213 ? 21.780 -17.026 -25.576 1.00 95.25 213 MET A CA 1
ATOM 1721 C C . MET A 1 213 ? 21.825 -17.384 -27.066 1.00 95.25 213 MET A C 1
ATOM 1723 O O . MET A 1 213 ? 22.852 -17.156 -27.699 1.00 95.25 213 MET A O 1
ATOM 1727 N N . ASP A 1 214 ? 20.703 -17.807 -27.656 1.00 96.00 214 ASP A N 1
ATOM 1728 C CA . ASP A 1 214 ? 20.614 -18.106 -29.093 1.00 96.00 214 ASP A CA 1
ATOM 1729 C C . ASP A 1 214 ? 20.928 -16.878 -29.967 1.00 96.00 214 ASP A C 1
ATOM 1731 O O . ASP A 1 214 ? 21.590 -16.979 -31.005 1.00 96.00 214 ASP A O 1
ATOM 1735 N N . ILE A 1 215 ? 20.465 -15.691 -29.555 1.00 96.06 215 ILE A N 1
ATOM 1736 C CA . ILE A 1 215 ? 20.759 -14.433 -30.259 1.00 96.06 215 ILE A CA 1
ATOM 1737 C C . ILE A 1 215 ? 22.255 -14.117 -30.184 1.00 96.06 215 ILE A C 1
ATOM 1739 O O . ILE A 1 215 ? 22.852 -13.764 -31.203 1.00 96.06 215 ILE A O 1
ATOM 1743 N N . ILE A 1 216 ? 22.866 -14.265 -29.007 1.00 93.69 216 ILE A N 1
ATOM 1744 C CA . ILE A 1 216 ? 24.298 -14.021 -28.803 1.00 93.69 216 ILE A CA 1
ATOM 1745 C C . ILE A 1 216 ? 25.131 -14.998 -29.636 1.00 93.69 216 ILE A C 1
ATOM 1747 O O . ILE A 1 216 ? 26.072 -14.579 -30.309 1.00 93.69 216 ILE A O 1
ATOM 1751 N N . GLU A 1 217 ? 24.785 -16.285 -29.641 1.00 94.56 217 GLU A N 1
ATOM 1752 C CA . GLU A 1 217 ? 25.472 -17.290 -30.456 1.00 94.56 217 GLU A CA 1
ATOM 1753 C C . GLU A 1 217 ? 25.374 -16.970 -31.948 1.00 94.56 217 GLU A C 1
ATOM 1755 O O . GLU A 1 217 ? 26.387 -17.004 -32.656 1.00 94.56 217 GLU A O 1
ATOM 1760 N N . ARG A 1 218 ? 24.189 -16.566 -32.426 1.00 95.12 218 ARG A N 1
ATOM 1761 C CA . ARG A 1 218 ? 24.005 -16.142 -33.818 1.00 95.12 218 ARG A CA 1
ATOM 1762 C C . ARG A 1 218 ? 24.878 -14.933 -34.151 1.00 95.12 218 ARG A C 1
ATOM 1764 O O . ARG A 1 218 ? 25.625 -14.989 -35.126 1.00 95.12 218 ARG A O 1
ATOM 1771 N N . GLN A 1 219 ? 24.855 -13.885 -33.332 1.00 93.06 219 GLN A N 1
ATOM 1772 C CA . GLN A 1 219 ? 25.673 -12.688 -33.556 1.00 93.06 219 GLN A CA 1
ATOM 1773 C C . GLN A 1 219 ? 27.174 -12.995 -33.516 1.00 93.06 219 GLN A C 1
ATOM 1775 O O . GLN A 1 219 ? 27.926 -12.515 -34.363 1.00 93.06 219 GLN A O 1
ATOM 1780 N N . ASN A 1 220 ? 27.618 -13.847 -32.592 1.00 91.75 220 ASN A N 1
ATOM 1781 C CA . ASN A 1 220 ? 29.010 -14.285 -32.529 1.00 91.75 220 ASN A CA 1
ATOM 1782 C C . ASN A 1 220 ? 29.415 -15.077 -33.779 1.00 91.75 220 ASN A C 1
ATOM 1784 O O . ASN A 1 220 ? 30.529 -14.905 -34.282 1.00 91.75 220 ASN A O 1
ATOM 1788 N N . SER A 1 221 ? 28.521 -15.911 -34.319 1.00 92.75 221 SER A N 1
ATOM 1789 C CA . SER A 1 221 ? 28.771 -16.648 -35.561 1.00 92.75 221 SER A CA 1
ATOM 1790 C C . SER A 1 221 ? 28.871 -15.718 -36.780 1.00 92.75 221 SER A C 1
ATOM 1792 O O . SER A 1 221 ? 29.773 -15.879 -37.607 1.00 92.75 221 SER A O 1
ATOM 1794 N N . GLU A 1 222 ? 28.020 -14.689 -36.854 1.00 92.62 222 GLU A N 1
ATOM 1795 C CA . GLU A 1 222 ? 28.039 -13.666 -37.906 1.00 92.62 222 GLU A CA 1
ATOM 1796 C C . GLU A 1 222 ? 29.314 -12.816 -37.840 1.00 92.62 222 GLU A C 1
ATOM 1798 O O . GLU A 1 222 ? 29.984 -12.627 -38.857 1.00 92.62 222 GLU A O 1
ATOM 1803 N N . LEU A 1 223 ? 29.710 -12.378 -36.640 1.00 91.31 223 LEU A N 1
ATOM 1804 C CA . LEU A 1 223 ? 30.978 -11.683 -36.415 1.00 91.31 223 LEU A CA 1
ATOM 1805 C C . LEU A 1 223 ? 32.173 -12.556 -36.809 1.00 91.31 223 LEU A C 1
ATOM 1807 O O . LEU A 1 223 ? 33.064 -12.098 -37.523 1.00 91.31 223 LEU A O 1
ATOM 1811 N N . SER A 1 224 ? 32.186 -13.829 -36.405 1.00 91.19 224 SER A N 1
ATOM 1812 C CA . SER A 1 224 ? 33.261 -14.768 -36.764 1.00 91.19 224 SER A CA 1
ATOM 1813 C C . SER A 1 224 ? 33.360 -14.965 -38.281 1.00 91.19 224 SER A C 1
ATOM 1815 O O . SER A 1 224 ? 34.460 -14.988 -38.836 1.00 91.19 224 SER A O 1
ATOM 1817 N N . SER A 1 225 ? 32.215 -15.051 -38.967 1.00 90.75 225 SER A N 1
ATOM 1818 C CA . SER A 1 225 ? 32.134 -15.114 -40.430 1.00 90.75 225 SER A CA 1
ATOM 1819 C C . SER A 1 225 ? 32.688 -13.845 -41.086 1.00 90.75 225 SER A C 1
ATOM 1821 O O . SER A 1 225 ? 33.519 -13.936 -41.992 1.00 90.75 225 SER A O 1
ATOM 1823 N N . LEU A 1 226 ? 32.310 -12.662 -40.590 1.00 88.50 226 LEU A N 1
ATOM 1824 C CA . LEU A 1 226 ? 32.830 -11.375 -41.060 1.00 88.50 226 LEU A CA 1
ATOM 1825 C C . LEU A 1 226 ? 34.351 -11.277 -40.893 1.00 88.50 226 LEU A C 1
ATOM 1827 O O . LEU A 1 226 ? 35.052 -10.929 -41.844 1.00 88.50 226 LEU A O 1
ATOM 1831 N N . TYR A 1 227 ? 34.888 -11.652 -39.729 1.00 86.69 227 TYR A N 1
ATOM 1832 C CA . TYR A 1 227 ? 36.336 -11.693 -39.507 1.00 86.69 227 TYR A CA 1
ATOM 1833 C C . TYR A 1 227 ? 37.042 -12.674 -40.455 1.00 86.69 227 TYR A C 1
ATOM 1835 O O . TYR A 1 227 ? 38.106 -12.357 -40.994 1.00 86.69 227 TYR A O 1
ATOM 1843 N N . ALA A 1 228 ? 36.449 -13.842 -40.719 1.00 85.38 228 ALA A N 1
ATOM 1844 C CA . ALA A 1 228 ? 36.992 -14.811 -41.669 1.00 85.38 228 ALA A CA 1
ATOM 1845 C C . ALA A 1 228 ? 36.964 -14.296 -43.122 1.00 85.38 228 ALA A C 1
ATOM 1847 O O . ALA A 1 228 ? 37.918 -14.523 -43.872 1.00 85.38 228 ALA A O 1
ATOM 1848 N N . GLN A 1 229 ? 35.910 -13.578 -43.522 1.00 85.25 229 GLN A N 1
ATOM 1849 C CA . GLN A 1 229 ? 35.810 -12.940 -44.838 1.00 85.25 229 GLN A CA 1
ATOM 1850 C C . GLN A 1 229 ? 36.826 -11.807 -45.000 1.00 85.25 229 GLN A C 1
ATOM 1852 O O . GLN A 1 229 ? 37.514 -11.767 -46.018 1.00 85.25 229 GLN A O 1
ATOM 1857 N N . MET A 1 230 ? 36.997 -10.946 -43.992 1.00 78.94 230 MET A N 1
ATOM 1858 C CA . MET A 1 230 ? 38.022 -9.894 -44.013 1.00 78.94 230 MET A CA 1
ATOM 1859 C C . MET A 1 230 ? 39.436 -10.478 -44.118 1.00 78.94 230 MET A C 1
ATOM 1861 O O . MET A 1 230 ? 40.250 -9.983 -44.896 1.00 78.94 230 MET A O 1
ATOM 1865 N N . ARG A 1 231 ? 39.719 -11.586 -43.419 1.00 78.69 231 ARG A N 1
ATOM 1866 C CA . ARG A 1 231 ? 41.008 -12.291 -43.521 1.00 78.69 231 ARG A CA 1
ATOM 1867 C C . ARG A 1 231 ? 41.242 -12.888 -44.920 1.00 78.69 231 ARG A C 1
ATOM 1869 O O . ARG A 1 231 ? 42.369 -12.868 -45.402 1.00 78.69 231 ARG A O 1
ATOM 1876 N N . LYS A 1 232 ? 40.197 -13.380 -45.599 1.00 73.19 232 LYS A N 1
ATOM 1877 C CA . LYS A 1 232 ? 40.282 -13.860 -46.995 1.00 73.19 232 LYS A CA 1
ATOM 1878 C C . LYS A 1 232 ? 40.369 -12.722 -48.023 1.00 73.19 232 LYS A C 1
ATOM 1880 O O . LYS A 1 232 ? 41.019 -12.895 -49.048 1.00 73.19 232 LYS A O 1
ATOM 1885 N N . GLY A 1 233 ? 39.740 -11.576 -47.759 1.00 59.97 233 GLY A N 1
ATOM 1886 C CA . GLY A 1 233 ? 39.789 -10.382 -48.612 1.00 59.97 233 GLY A CA 1
ATOM 1887 C C . GLY A 1 233 ? 41.132 -9.648 -48.558 1.00 59.97 233 GLY A C 1
ATOM 1888 O O . GLY A 1 233 ? 41.596 -9.165 -49.588 1.00 59.97 233 GLY A O 1
ATOM 1889 N N . GLY A 1 234 ? 41.795 -9.636 -47.396 1.00 53.41 234 GLY A N 1
ATOM 1890 C CA . GLY A 1 234 ? 43.148 -9.087 -47.238 1.00 53.41 234 GLY A CA 1
ATOM 1891 C C . GLY A 1 234 ? 44.215 -9.859 -48.021 1.00 53.41 234 GLY A C 1
ATOM 1892 O O . GLY A 1 234 ? 45.103 -9.254 -48.604 1.00 53.41 234 GLY A O 1
ATOM 1893 N N . ALA A 1 235 ? 44.070 -11.181 -48.159 1.00 50.00 235 ALA A N 1
ATOM 1894 C CA . ALA A 1 235 ? 45.014 -12.012 -48.912 1.00 50.00 235 ALA A CA 1
ATOM 1895 C C . ALA A 1 235 ? 44.973 -11.803 -50.444 1.00 50.00 235 ALA A C 1
ATOM 1897 O O . ALA A 1 235 ? 45.810 -12.353 -51.155 1.00 50.00 235 ALA A O 1
ATOM 1898 N N . ARG A 1 236 ? 44.008 -11.035 -50.978 1.00 45.31 236 ARG A N 1
ATOM 1899 C CA . ARG A 1 236 ? 43.887 -10.772 -52.425 1.00 45.31 236 ARG A CA 1
ATOM 1900 C C . ARG A 1 236 ? 44.607 -9.495 -52.879 1.00 45.31 236 ARG A C 1
ATOM 1902 O O . ARG A 1 236 ? 44.781 -9.317 -54.079 1.00 45.31 236 ARG A O 1
ATOM 1909 N N . TYR A 1 237 ? 45.029 -8.632 -51.952 1.00 45.78 237 TYR A N 1
ATOM 1910 C CA . TYR A 1 237 ? 45.683 -7.354 -52.269 1.00 45.78 237 TYR A CA 1
ATOM 1911 C C . TYR A 1 237 ? 47.216 -7.371 -52.179 1.00 45.78 237 TYR A C 1
ATOM 1913 O O . TYR A 1 237 ? 47.840 -6.408 -52.614 1.00 45.78 237 TYR A O 1
ATOM 1921 N N . ASP A 1 238 ? 47.825 -8.471 -51.730 1.00 46.38 238 ASP A N 1
ATOM 1922 C CA . ASP A 1 238 ? 49.284 -8.565 -51.558 1.00 46.38 238 ASP A CA 1
ATOM 1923 C C . ASP A 1 238 ? 50.018 -9.293 -52.705 1.00 46.38 238 ASP A C 1
ATOM 1925 O O . ASP A 1 238 ? 51.215 -9.530 -52.611 1.00 46.38 238 ASP A O 1
ATOM 1929 N N . TYR A 1 239 ? 49.342 -9.628 -53.815 1.00 43.88 239 TYR A N 1
ATOM 1930 C CA . TYR A 1 239 ? 49.934 -10.422 -54.915 1.00 43.88 239 TYR A CA 1
ATOM 1931 C C . TYR A 1 239 ? 50.018 -9.712 -56.280 1.00 43.88 239 TYR A C 1
ATOM 1933 O O . TYR A 1 239 ? 50.150 -10.373 -57.306 1.00 43.88 239 TYR A O 1
ATOM 1941 N N . VAL A 1 240 ? 49.923 -8.375 -56.328 1.00 48.78 240 VAL A N 1
ATOM 1942 C CA . VAL A 1 240 ? 49.977 -7.604 -57.598 1.00 48.78 240 VAL A CA 1
ATOM 1943 C C . VAL A 1 240 ? 51.031 -6.483 -57.574 1.00 48.78 240 VAL A C 1
ATOM 1945 O O . VAL A 1 240 ? 50.979 -5.563 -58.379 1.00 48.78 240 VAL A O 1
ATOM 1948 N N . ARG A 1 241 ? 52.018 -6.520 -56.666 1.00 45.25 241 ARG A N 1
ATOM 1949 C CA . ARG A 1 241 ? 53.055 -5.468 -56.583 1.00 45.25 241 ARG A CA 1
ATOM 1950 C C . ARG A 1 241 ? 54.497 -5.971 -56.669 1.00 45.25 241 ARG A C 1
ATOM 1952 O O . ARG A 1 241 ? 55.390 -5.334 -56.131 1.00 45.25 241 ARG A O 1
ATOM 1959 N N . GLU A 1 242 ? 54.726 -7.078 -57.368 1.00 47.59 242 GLU A N 1
ATOM 1960 C CA . GLU A 1 242 ? 56.075 -7.542 -57.726 1.00 47.59 242 GLU A CA 1
ATOM 1961 C C . GLU A 1 242 ? 56.063 -8.139 -59.143 1.00 47.59 242 GLU A C 1
ATOM 1963 O O . GLU A 1 242 ? 56.175 -9.346 -59.336 1.00 47.59 242 GLU A O 1
ATOM 1968 N N . SER A 1 243 ? 55.815 -7.322 -60.171 1.00 50.12 243 SER A N 1
ATOM 1969 C CA . SER A 1 243 ? 56.179 -7.657 -61.563 1.00 50.12 243 SER A CA 1
ATOM 1970 C C . SER A 1 243 ? 56.095 -6.416 -62.459 1.00 50.12 243 SER A C 1
ATOM 1972 O O . SER A 1 243 ? 55.003 -5.933 -62.738 1.00 50.12 243 SER A O 1
ATOM 1974 N N . GLY A 1 244 ? 57.252 -5.944 -62.929 1.00 46.66 244 GLY A N 1
ATOM 1975 C CA . GLY A 1 244 ? 57.411 -4.811 -63.851 1.00 46.66 244 GLY A CA 1
ATOM 1976 C C . GLY A 1 244 ? 57.711 -3.513 -63.093 1.00 46.66 244 GLY A C 1
ATOM 1977 O O . GLY A 1 244 ? 56.931 -3.114 -62.242 1.00 46.66 244 GLY A O 1
ATOM 1978 N N . GLU A 1 245 ? 58.830 -2.823 -63.279 1.00 46.22 245 GLU A N 1
ATOM 1979 C CA . GLU A 1 245 ? 59.654 -2.680 -64.478 1.00 46.22 245 GLU A CA 1
ATOM 1980 C C . GLU A 1 245 ? 61.134 -2.548 -64.078 1.00 46.22 245 GLU A C 1
ATOM 1982 O O . GLU A 1 245 ? 61.525 -1.648 -63.335 1.00 46.22 245 GLU A O 1
ATOM 1987 N N . GLU A 1 246 ? 61.950 -3.478 -64.575 1.00 49.66 246 GLU A N 1
ATOM 1988 C CA . GLU A 1 246 ? 63.340 -3.209 -64.933 1.00 49.66 246 GLU A CA 1
ATOM 1989 C C . GLU A 1 246 ? 63.350 -2.578 -66.338 1.00 49.66 246 GLU A C 1
ATOM 1991 O O . GLU A 1 246 ? 62.603 -3.036 -67.205 1.00 49.66 246 GLU A O 1
ATOM 1996 N N . ASN A 1 247 ? 64.282 -1.638 -66.540 1.00 42.38 247 ASN A N 1
ATOM 1997 C CA . ASN A 1 247 ? 64.926 -1.212 -67.798 1.00 42.38 247 ASN A CA 1
ATOM 1998 C C . ASN A 1 247 ? 64.523 0.120 -68.465 1.00 42.38 247 ASN A C 1
ATOM 2000 O O . ASN A 1 247 ? 63.353 0.379 -68.725 1.00 42.38 247 ASN A O 1
ATOM 2004 N N . GLU A 1 248 ? 65.607 0.836 -68.826 1.00 41.97 248 GLU A N 1
ATOM 2005 C CA . GLU A 1 248 ? 65.795 1.845 -69.895 1.00 41.97 248 GLU A CA 1
ATOM 2006 C C . GLU A 1 248 ? 65.140 3.223 -69.660 1.00 41.97 248 GLU A C 1
ATOM 2008 O O . GLU A 1 248 ? 63.943 3.322 -69.423 1.00 41.97 248 GLU A O 1
ATOM 2013 N N . ASP A 1 249 ? 65.821 4.374 -69.698 1.00 43.94 249 ASP A N 1
ATOM 2014 C CA . ASP A 1 249 ? 67.193 4.801 -70.040 1.00 43.94 249 ASP A CA 1
ATOM 2015 C C . ASP A 1 249 ? 67.489 6.137 -69.314 1.00 43.94 249 ASP A C 1
ATOM 2017 O O . ASP A 1 249 ? 66.528 6.917 -69.092 1.00 43.94 249 ASP A O 1
#

Radius of gyration: 36.23 Å; chains: 1; bounding box: 103×53×119 Å

Secondary structure (DSSP, 8-state):
--EEE-SSHHHHHHHHTT--HHHHHHHHT---HHHHHHHHTTSSPPPHHHHHHHHHHHT--GGGGEEETTS-----TTPPPTTS--S-TT-S---TT-----------------HHHHHHHHHHHHHHHHHHHHHHHHHHHHHHHHHHTTSS----------THHHHHHHHHHHHHHHHHHHHHHHHHHHHHHHHHHHHHHHHHHHHHHHHHHHHHHHHHHHHHHHHHHHHHHHTTSSSSSS-------

Foldseek 3Di:
DDKFFFLQLVLVVCVVVVHDLVVLCVQLLAPDVVVVVCSNQQQDPRDPSSLVSNCLLQVNDSQLRIADPPDDDDPDPRHQDPPGPRAHPVGDPPDPDDDPPPPPRCSDPDDPPDPSSVVSNVVSVVVVVVVVVVVVVVVVVVVVVVVVVVDDDDDDDDDDPDPVVVVVVVVVVVVVVVVVVVVVVVVVVVVVVVVVVVVVVVVVVVVVVVVVVVVVVVVVVVVVVVVVVVVVVVVVPPPPPPDDDDDDD

Sequence (249 aa):
MDYSYNYGFLREFMESHKLQKRDLLEALGCSDYVSLNKWLDGKVPVHVTAMLRFCNYYNIPMDGFFYDGDSIPCIRPSLPTADSQTLPTDGYGIKEGRGRGIVETRVGARKITSPNQAKAVAEGLERQNDQQRLRDELLIQQKEMEEKDGEAEDTSISYPTSTNSTSVTEHILRLQLEHANDMRRIESEHHDREDRIRRDCQANFDAERNRLMDIIERQNSELSSLYAQMRKGGARYDYVRESGEENED